Protein AF-A0A7W1BBZ4-F1 (afdb_monomer)

Nearest PDB structures (foldseek):
  3uwx-assembly1_A-2  TM=5.322E-01  e=6.515E-11  Geobacillus sp. Y412MC52
  3zqj-assembly4_D  TM=6.315E-01  e=5.307E-10  Mycobacterium tuberculosis
  2r6f-assembly1_B  TM=7.903E-01  e=2.066E-07  Geobacillus stearothermophilus 10
  8dvd-assembly1_G  TM=1.768E-01  e=9.388E+00  Simian immunodeficiency virus

Structure (mmCIF, N/CA/C/O backbone):
data_AF-A0A7W1BBZ4-F1
#
_entry.id   AF-A0A7W1BBZ4-F1
#
loop_
_atom_site.group_PDB
_atom_site.id
_atom_site.type_symbol
_atom_site.label_atom_id
_atom_site.label_alt_id
_atom_site.label_comp_id
_atom_site.label_asym_id
_atom_site.label_entity_id
_atom_site.label_seq_id
_atom_site.pdbx_PDB_ins_code
_atom_site.Cartn_x
_atom_site.Cartn_y
_atom_site.Cartn_z
_atom_site.occupancy
_atom_site.B_iso_or_equiv
_atom_site.auth_seq_id
_atom_site.auth_comp_id
_atom_site.auth_asym_id
_atom_site.auth_atom_id
_atom_site.pdbx_PDB_model_num
ATOM 1 N N . LEU A 1 1 ? 26.282 1.321 -28.071 1.00 77.50 1 LEU A N 1
ATOM 2 C CA . LEU A 1 1 ? 25.784 0.687 -29.316 1.00 77.50 1 LEU A CA 1
ATOM 3 C C . LEU A 1 1 ? 26.438 1.384 -30.508 1.00 77.50 1 LEU A C 1
ATOM 5 O O . LEU A 1 1 ? 26.742 2.563 -30.383 1.00 77.50 1 LEU A O 1
ATOM 9 N N . LYS A 1 2 ? 26.725 0.679 -31.610 1.00 82.00 2 LYS A N 1
ATOM 10 C CA . LYS A 1 2 ? 27.483 1.220 -32.759 1.00 82.00 2 LYS A CA 1
ATOM 11 C C . LYS A 1 2 ? 26.571 1.830 -33.845 1.00 82.00 2 LYS A C 1
ATOM 13 O O . LYS A 1 2 ? 26.699 1.428 -34.988 1.00 82.00 2 LYS A O 1
ATOM 18 N N . GLY A 1 3 ? 25.643 2.719 -33.475 1.00 86.62 3 GLY A N 1
ATOM 19 C CA . GLY A 1 3 ? 24.788 3.471 -34.417 1.00 86.62 3 GLY A CA 1
ATOM 20 C C . GLY A 1 3 ? 24.142 2.618 -35.517 1.00 86.62 3 GLY A C 1
ATOM 21 O O . GLY A 1 3 ? 24.619 2.619 -36.645 1.00 86.62 3 GLY A O 1
ATOM 22 N N . PHE A 1 4 ? 23.097 1.863 -35.172 1.00 91.50 4 PHE A N 1
ATOM 23 C CA . PHE A 1 4 ? 22.357 1.022 -36.115 1.00 91.50 4 PHE A CA 1
ATOM 24 C C . PHE A 1 4 ? 20.873 1.375 -36.096 1.00 91.50 4 PHE A C 1
ATOM 26 O O . PHE A 1 4 ? 20.353 1.799 -35.063 1.00 91.50 4 PHE A O 1
ATOM 33 N N . ASP A 1 5 ? 20.208 1.106 -37.214 1.00 93.38 5 ASP A N 1
ATOM 34 C CA . ASP A 1 5 ? 18.766 1.259 -37.359 1.00 93.38 5 ASP A CA 1
ATOM 35 C C . ASP A 1 5 ? 18.051 -0.070 -37.115 1.00 93.38 5 ASP A C 1
ATOM 37 O O . ASP A 1 5 ? 18.567 -1.151 -37.419 1.00 93.38 5 ASP A O 1
ATOM 41 N N . LEU A 1 6 ? 16.851 0.010 -36.550 1.00 93.38 6 LEU A N 1
ATOM 42 C CA . LEU A 1 6 ? 16.041 -1.150 -36.212 1.00 93.38 6 LEU A CA 1
ATOM 43 C C . LEU A 1 6 ? 14.568 -0.838 -36.455 1.00 93.38 6 LEU A C 1
ATOM 45 O O . LEU A 1 6 ? 14.060 0.166 -35.960 1.00 93.38 6 LEU A O 1
ATOM 49 N N . ASP A 1 7 ? 13.884 -1.738 -37.154 1.00 94.69 7 ASP A N 1
ATOM 50 C CA . ASP A 1 7 ? 12.429 -1.728 -37.280 1.00 94.69 7 ASP A CA 1
ATOM 51 C C . ASP A 1 7 ? 11.850 -2.912 -36.495 1.00 94.69 7 ASP A C 1
ATOM 53 O O . ASP A 1 7 ? 12.237 -4.065 -36.709 1.00 94.69 7 ASP A O 1
ATOM 57 N N . LEU A 1 8 ? 10.971 -2.619 -35.533 1.00 94.38 8 LEU A N 1
ATOM 58 C CA . LEU A 1 8 ? 10.377 -3.606 -34.633 1.00 94.38 8 LEU A CA 1
ATOM 59 C C . LEU A 1 8 ? 8.857 -3.652 -34.827 1.00 94.38 8 LEU A C 1
ATOM 61 O O . LEU A 1 8 ? 8.181 -2.657 -34.558 1.00 94.38 8 LEU A O 1
ATOM 65 N N . PRO A 1 9 ? 8.279 -4.807 -35.204 1.00 94.88 9 PRO A N 1
ATOM 66 C CA . PRO A 1 9 ? 6.838 -4.919 -35.362 1.00 94.88 9 PRO A CA 1
ATOM 67 C C . PRO A 1 9 ? 6.130 -4.848 -34.002 1.00 94.88 9 PRO A C 1
ATOM 69 O O . PRO A 1 9 ? 6.424 -5.613 -33.080 1.00 94.88 9 PRO A O 1
ATOM 72 N N . LEU A 1 10 ? 5.149 -3.952 -33.888 1.00 94.25 10 LEU A N 1
ATOM 73 C CA . LEU A 1 10 ? 4.316 -3.824 -32.691 1.00 94.25 10 LEU A CA 1
ATOM 74 C C . LEU A 1 10 ? 3.348 -5.011 -32.547 1.00 94.25 10 LEU A C 1
ATOM 76 O O . LEU A 1 10 ? 2.929 -5.626 -33.528 1.00 94.25 10 LEU A O 1
ATOM 80 N N . GLY A 1 11 ? 2.978 -5.336 -31.304 1.00 93.88 11 GLY A N 1
ATOM 81 C CA . GLY A 1 11 ? 2.039 -6.427 -31.004 1.00 93.88 11 GLY A CA 1
ATOM 82 C C . GLY A 1 11 ? 2.593 -7.831 -31.280 1.00 93.88 11 GLY A C 1
ATOM 83 O O . GLY A 1 11 ? 1.826 -8.790 -31.380 1.00 93.88 11 GLY A O 1
ATOM 84 N N . LYS A 1 12 ? 3.915 -7.964 -31.428 1.00 96.12 12 LYS A N 1
ATOM 85 C CA . LYS A 1 12 ? 4.613 -9.240 -31.613 1.00 96.12 12 LYS A CA 1
ATOM 86 C C . LYS A 1 12 ? 5.532 -9.529 -30.430 1.00 96.12 12 LYS A C 1
ATOM 88 O O . LYS A 1 12 ? 6.038 -8.617 -29.780 1.00 96.12 12 LYS A O 1
ATOM 93 N N . LEU A 1 13 ? 5.766 -10.817 -30.178 1.00 96.81 13 LEU A N 1
ATOM 94 C CA . LEU A 1 13 ? 6.815 -11.257 -29.266 1.00 96.81 13 LEU A CA 1
ATOM 95 C C . LEU A 1 13 ? 8.167 -11.139 -29.978 1.00 96.81 13 LEU A C 1
ATOM 97 O O . LEU A 1 13 ? 8.529 -11.997 -30.782 1.00 96.81 13 LEU A O 1
ATOM 101 N N . THR A 1 14 ? 8.900 -10.074 -29.677 1.00 95.62 14 THR A N 1
ATOM 102 C CA . THR A 1 14 ? 10.253 -9.851 -30.196 1.00 95.62 14 THR A CA 1
ATOM 103 C C . THR A 1 14 ? 11.279 -10.369 -29.196 1.00 95.62 14 THR A C 1
ATOM 105 O O . THR A 1 14 ? 11.291 -9.952 -28.040 1.00 95.62 14 THR A O 1
ATOM 108 N N . VAL A 1 15 ? 12.171 -11.257 -29.642 1.00 96.12 15 VAL A N 1
ATOM 109 C CA . VAL A 1 15 ? 13.253 -11.811 -28.815 1.00 96.12 15 VAL A CA 1
ATOM 110 C C . VAL A 1 15 ? 14.591 -11.229 -29.268 1.00 96.12 15 VAL A C 1
ATOM 112 O O . VAL A 1 15 ? 14.995 -11.412 -30.413 1.00 96.12 15 VAL A O 1
ATOM 115 N N . ILE A 1 16 ? 15.300 -10.551 -28.362 1.00 94.62 16 ILE A N 1
ATOM 116 C CA . ILE A 1 16 ? 16.643 -10.009 -28.614 1.00 94.62 16 ILE A CA 1
ATOM 117 C C . ILE A 1 16 ? 17.680 -11.019 -28.113 1.00 94.62 16 ILE A C 1
ATOM 119 O O . ILE A 1 16 ? 17.763 -11.310 -26.922 1.00 94.62 16 ILE A O 1
ATOM 123 N N . THR A 1 17 ? 18.496 -11.543 -29.023 1.00 95.94 17 THR A N 1
ATOM 124 C CA . THR A 1 17 ? 19.477 -12.609 -28.758 1.00 95.94 17 THR A CA 1
ATOM 125 C C . THR A 1 17 ? 20.896 -12.185 -29.164 1.00 95.94 17 THR A C 1
ATOM 127 O O . THR A 1 17 ? 21.084 -11.219 -29.900 1.00 95.94 17 THR A O 1
ATOM 130 N N . GLY A 1 18 ? 21.916 -12.852 -28.613 1.00 95.19 18 GLY A N 1
ATOM 131 C CA . GLY A 1 18 ? 23.332 -12.577 -28.877 1.00 95.19 18 GLY A CA 1
ATOM 132 C C . GLY A 1 18 ? 24.267 -12.880 -27.692 1.00 95.19 18 GLY A C 1
ATOM 133 O O . GLY A 1 18 ? 23.807 -12.990 -26.550 1.00 95.19 18 GLY A O 1
ATOM 134 N N . PRO A 1 19 ? 25.592 -12.968 -27.926 1.00 95.62 19 PRO A N 1
ATOM 135 C CA . PRO A 1 19 ? 26.581 -13.333 -26.904 1.00 95.62 19 PRO A CA 1
ATOM 136 C C . PRO A 1 19 ? 26.620 -12.327 -25.748 1.00 95.62 19 PRO A C 1
ATOM 138 O O . PRO A 1 19 ? 26.246 -11.166 -25.919 1.00 95.62 19 PRO A O 1
ATOM 141 N N . SER A 1 20 ? 27.042 -12.744 -24.551 1.00 94.31 20 SER A N 1
ATOM 142 C CA . SER A 1 20 ? 27.150 -11.831 -23.399 1.00 94.31 20 SER A CA 1
ATOM 143 C C . SER A 1 20 ? 27.984 -10.590 -23.751 1.00 94.31 20 SER A C 1
ATOM 145 O O . SER A 1 20 ? 28.966 -10.685 -24.481 1.00 94.31 20 SER A O 1
ATOM 147 N N . GLY A 1 21 ? 27.545 -9.410 -23.306 1.00 91.44 21 GLY A N 1
ATOM 148 C CA . GLY A 1 21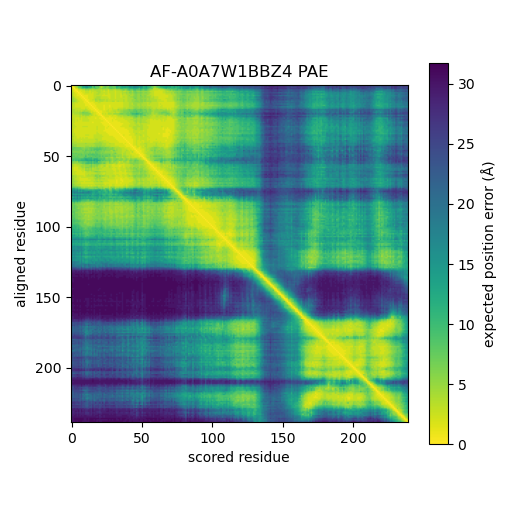 ? 28.187 -8.138 -23.663 1.00 91.44 21 GLY A CA 1
ATOM 149 C C . GLY A 1 21 ? 27.867 -7.587 -25.062 1.00 91.44 21 GLY A C 1
ATOM 150 O O . GLY A 1 21 ? 28.291 -6.482 -25.377 1.00 91.44 21 GLY A O 1
ATOM 151 N N . SER A 1 22 ? 27.057 -8.264 -25.888 1.00 91.56 22 SER A N 1
ATOM 152 C CA . SER A 1 22 ? 26.676 -7.759 -27.224 1.00 91.56 22 SER A CA 1
ATOM 153 C C . SER A 1 22 ? 25.787 -6.503 -27.226 1.00 91.56 22 SER A C 1
ATOM 155 O O . SER A 1 22 ? 25.448 -5.998 -28.292 1.00 91.56 22 SER A O 1
ATOM 157 N N . GLY A 1 23 ? 25.381 -6.006 -26.053 1.00 92.94 23 GLY A N 1
ATOM 158 C CA . GLY A 1 23 ? 24.532 -4.819 -25.920 1.00 92.94 23 GLY A CA 1
ATOM 159 C C . GLY A 1 23 ? 23.021 -5.081 -25.932 1.00 92.94 23 GLY A C 1
ATOM 160 O O . GLY A 1 23 ? 22.263 -4.128 -26.055 1.00 92.94 23 GLY A O 1
ATOM 161 N N . LYS A 1 24 ? 22.563 -6.334 -25.771 1.00 95.00 24 LYS A N 1
ATOM 162 C CA . LYS A 1 24 ? 21.123 -6.686 -25.702 1.00 95.00 24 LYS A CA 1
ATOM 163 C C . LYS A 1 24 ? 20.389 -5.907 -24.615 1.00 95.00 24 LYS A C 1
ATOM 165 O O . LYS A 1 24 ? 19.380 -5.275 -24.894 1.00 95.00 24 LYS A O 1
ATOM 170 N N . SER A 1 25 ? 20.922 -5.950 -23.391 1.00 92.50 25 SER A N 1
ATOM 171 C CA . SER A 1 25 ? 20.330 -5.260 -22.246 1.00 92.50 25 SER A CA 1
ATOM 172 C C . SER A 1 25 ? 20.353 -3.751 -22.455 1.00 92.50 25 SER A C 1
ATOM 174 O O . SER A 1 25 ? 19.359 -3.100 -22.183 1.00 92.50 25 SER A O 1
ATOM 176 N N . SER A 1 26 ? 21.417 -3.206 -23.049 1.00 92.62 26 SER A N 1
ATOM 177 C CA . SER A 1 26 ? 21.470 -1.775 -23.360 1.00 92.62 26 SER A CA 1
ATOM 178 C C . SER A 1 26 ? 20.490 -1.341 -24.449 1.00 92.62 26 SER A C 1
ATOM 180 O O . SER A 1 26 ? 19.963 -0.235 -24.402 1.00 92.62 26 SER A O 1
ATOM 182 N N . LEU A 1 27 ? 20.204 -2.198 -25.430 1.00 93.62 27 LEU A N 1
ATOM 183 C CA . LEU A 1 27 ? 19.144 -1.926 -26.396 1.00 93.62 27 LEU A CA 1
A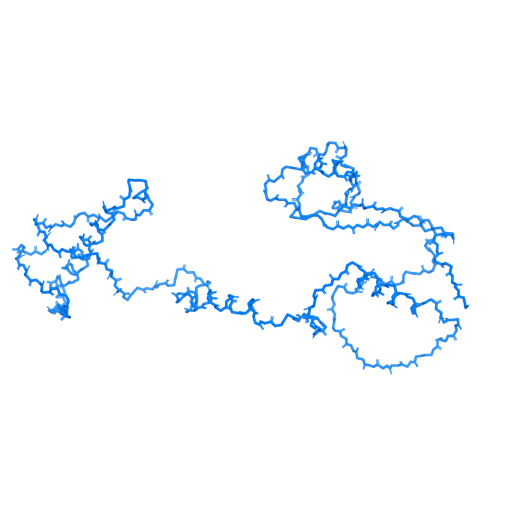TOM 184 C C . LEU A 1 27 ? 17.760 -2.006 -25.730 1.00 93.62 27 LEU A C 1
ATOM 186 O O . LEU A 1 27 ? 16.953 -1.094 -25.877 1.00 93.62 27 LEU A O 1
ATOM 190 N N . ALA A 1 28 ? 17.492 -3.078 -24.982 1.00 93.56 28 ALA A N 1
ATOM 191 C CA . ALA A 1 28 ? 16.182 -3.332 -24.389 1.00 93.56 28 ALA A CA 1
ATOM 192 C C . ALA A 1 28 ? 15.839 -2.360 -23.247 1.00 93.56 28 ALA A C 1
ATOM 194 O O . ALA A 1 28 ? 14.783 -1.733 -23.280 1.00 93.56 28 ALA A O 1
ATOM 195 N N . PHE A 1 29 ? 16.728 -2.222 -22.263 1.00 92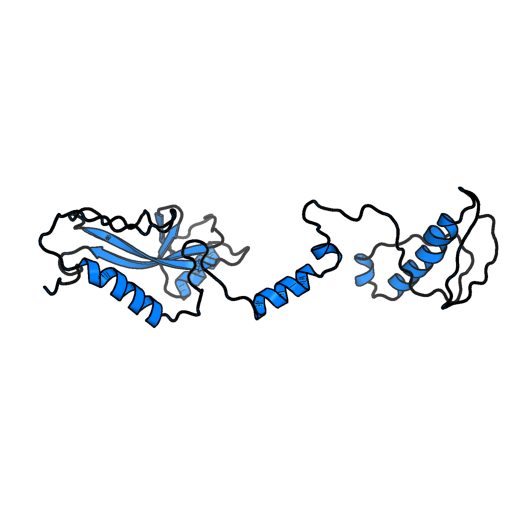.00 29 PHE A N 1
ATOM 196 C CA . PHE A 1 29 ? 16.502 -1.458 -21.036 1.00 92.00 29 PHE A CA 1
ATOM 197 C C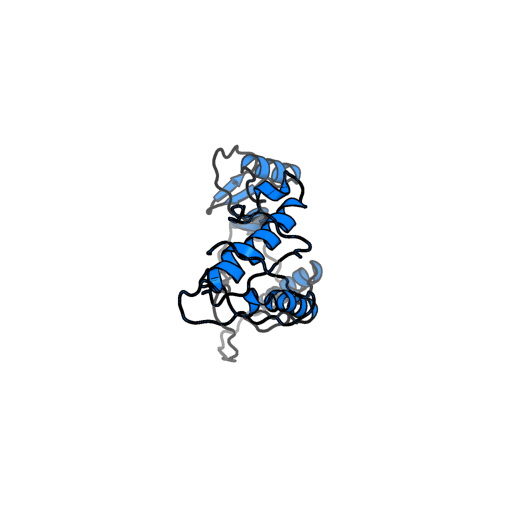 . PHE A 1 29 ? 16.961 -0.004 -21.180 1.00 92.00 29 PHE A C 1
ATOM 199 O O . PHE A 1 29 ? 16.152 0.912 -21.040 1.00 92.00 29 PHE A O 1
ATOM 206 N N . ASP A 1 30 ? 18.229 0.214 -21.544 1.00 91.75 30 ASP A N 1
ATOM 207 C CA . ASP A 1 30 ? 18.806 1.567 -21.557 1.00 91.75 30 ASP A CA 1
ATOM 208 C C . ASP A 1 30 ? 18.286 2.430 -22.718 1.00 91.75 30 ASP A C 1
ATOM 210 O O . ASP A 1 30 ? 18.408 3.648 -22.658 1.00 91.75 30 ASP A O 1
ATOM 214 N N . THR A 1 31 ? 17.735 1.826 -23.781 1.00 93.12 31 THR A N 1
ATOM 215 C CA . THR A 1 31 ? 17.263 2.554 -24.976 1.00 93.12 31 THR A CA 1
ATOM 216 C C . THR A 1 31 ? 15.748 2.462 -25.152 1.00 93.12 31 THR A C 1
ATOM 218 O O . THR A 1 31 ? 15.065 3.478 -25.052 1.00 93.12 31 THR A O 1
ATOM 221 N N . ILE A 1 32 ? 15.205 1.265 -25.411 1.00 93.94 32 ILE A N 1
ATOM 222 C CA . ILE A 1 32 ? 13.778 1.097 -25.735 1.00 93.94 32 ILE A CA 1
ATOM 223 C C . ILE A 1 32 ? 12.911 1.364 -24.500 1.00 93.94 32 ILE A C 1
ATOM 225 O O . ILE A 1 32 ? 12.055 2.244 -24.525 1.00 93.94 32 ILE A O 1
ATOM 229 N N . TYR A 1 33 ? 13.136 0.646 -23.400 1.00 93.56 33 TYR A N 1
ATOM 230 C CA . TYR A 1 33 ? 12.371 0.850 -22.169 1.00 93.56 33 TYR A CA 1
ATOM 231 C C . TYR A 1 33 ? 12.513 2.281 -21.639 1.00 93.56 33 TYR A C 1
ATOM 233 O O . TYR A 1 33 ? 11.498 2.926 -21.371 1.00 93.56 33 TYR A O 1
ATOM 241 N N . ALA A 1 34 ? 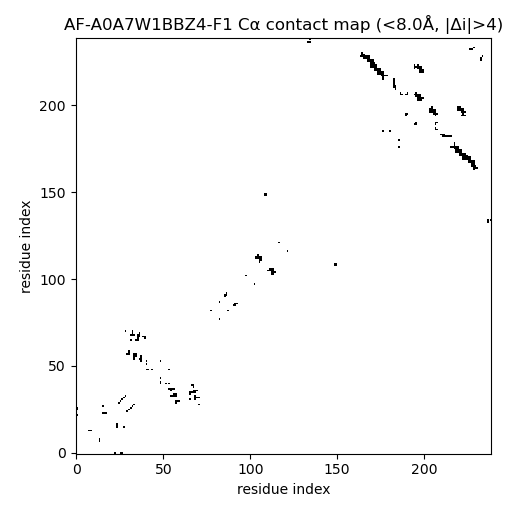13.746 2.797 -21.572 1.00 93.06 34 ALA A N 1
ATOM 242 C CA . ALA A 1 34 ? 14.009 4.152 -21.105 1.00 93.06 34 ALA A CA 1
ATOM 243 C C . ALA A 1 34 ? 13.249 5.217 -21.904 1.00 93.06 34 ALA A C 1
ATOM 245 O O . ALA A 1 34 ? 12.597 6.081 -21.319 1.00 93.06 34 ALA A O 1
ATOM 246 N N . GLU A 1 35 ? 13.264 5.141 -23.238 1.00 93.94 35 GLU A N 1
ATOM 247 C CA . GLU A 1 35 ? 12.539 6.102 -24.068 1.00 93.94 35 GLU A CA 1
ATOM 248 C C . GLU A 1 35 ? 11.016 5.950 -23.933 1.00 93.94 35 GLU A C 1
ATOM 250 O O . GLU A 1 35 ? 10.302 6.954 -23.858 1.00 93.94 35 GLU A O 1
ATOM 255 N N . GLY A 1 36 ? 10.510 4.714 -23.864 1.00 94.00 36 GLY A N 1
ATOM 256 C CA . GLY A 1 36 ? 9.079 4.437 -23.719 1.00 94.00 36 GLY A CA 1
ATOM 257 C C . GLY A 1 36 ? 8.519 4.961 -22.397 1.00 94.00 36 GLY A C 1
ATOM 258 O O . GLY A 1 36 ? 7.480 5.625 -22.373 1.00 94.00 36 GLY A O 1
ATOM 259 N N . GLN A 1 37 ? 9.234 4.734 -21.294 1.00 92.88 37 GLN A N 1
ATOM 260 C CA . GLN A 1 37 ? 8.858 5.263 -19.986 1.00 92.88 37 GLN A CA 1
ATOM 261 C C . GLN A 1 37 ? 9.031 6.788 -19.918 1.00 92.88 37 GLN A C 1
ATOM 263 O O . GLN A 1 37 ? 8.119 7.470 -19.446 1.00 92.88 37 GLN A O 1
ATOM 268 N N . ARG A 1 38 ? 10.138 7.349 -20.432 1.00 92.00 38 ARG A N 1
ATOM 269 C CA . ARG A 1 38 ? 10.370 8.806 -20.461 1.00 92.00 38 ARG A CA 1
ATOM 270 C C . ARG A 1 38 ? 9.232 9.538 -21.172 1.00 92.00 38 ARG A C 1
ATOM 272 O O . ARG A 1 38 ? 8.658 10.467 -20.605 1.00 92.00 38 ARG A O 1
ATOM 279 N N . ARG A 1 39 ? 8.858 9.095 -22.379 1.00 91.88 39 ARG A N 1
ATOM 280 C CA . ARG A 1 39 ? 7.759 9.707 -23.148 1.00 91.88 39 ARG A CA 1
ATOM 281 C C . ARG A 1 39 ? 6.411 9.573 -22.453 1.00 91.88 39 ARG A C 1
ATOM 283 O O . ARG A 1 39 ? 5.613 10.502 -22.507 1.00 91.88 39 ARG A O 1
ATOM 290 N N . TYR A 1 40 ? 6.158 8.453 -21.780 1.00 92.31 40 TYR A N 1
ATOM 291 C CA . TYR A 1 40 ? 4.934 8.273 -21.006 1.00 92.31 40 TYR A CA 1
ATOM 292 C C . TYR A 1 40 ? 4.858 9.252 -19.826 1.00 92.31 40 TYR A C 1
ATOM 294 O O . TYR A 1 40 ? 3.852 9.945 -19.671 1.00 92.31 40 TYR A O 1
ATOM 302 N N . VAL A 1 41 ? 5.943 9.401 -19.056 1.00 91.00 41 VAL A N 1
ATOM 303 C CA . VAL A 1 41 ? 6.049 10.383 -17.957 1.00 91.00 41 VAL A CA 1
ATOM 304 C C . VAL A 1 41 ? 5.861 11.821 -18.466 1.00 91.00 41 VAL A C 1
ATOM 306 O O . VAL A 1 41 ? 5.240 12.653 -17.801 1.00 91.00 41 VAL A O 1
ATOM 309 N N . GLU A 1 42 ? 6.321 12.116 -19.682 1.00 88.44 42 GLU A N 1
ATOM 310 C CA . GLU A 1 42 ? 6.139 13.416 -20.338 1.00 88.44 42 GLU A CA 1
ATOM 311 C C . GLU A 1 42 ? 4.695 13.747 -20.727 1.00 88.44 42 GLU A C 1
ATOM 313 O O . GLU A 1 42 ? 4.413 14.904 -21.034 1.00 88.44 42 GLU A O 1
ATOM 318 N N . THR A 1 43 ? 3.759 12.800 -20.670 1.00 91.25 43 THR A N 1
ATOM 319 C CA . THR A 1 43 ? 2.332 13.098 -20.888 1.00 91.25 43 THR A CA 1
ATOM 320 C C . THR A 1 43 ? 1.621 13.619 -19.636 1.00 91.25 43 THR A C 1
ATOM 322 O O . THR A 1 43 ? 0.559 14.228 -19.738 1.00 91.25 43 THR A O 1
ATOM 325 N N . PHE A 1 44 ? 2.209 13.444 -18.447 1.00 91.69 44 PHE A N 1
ATOM 326 C CA . PHE A 1 44 ? 1.608 13.896 -17.190 1.00 91.69 44 PHE A CA 1
ATOM 327 C C . PHE A 1 44 ? 1.762 15.407 -16.989 1.00 91.69 44 PHE A C 1
ATOM 329 O O . PHE A 1 44 ? 2.599 16.056 -17.621 1.00 91.69 44 PHE A O 1
ATOM 336 N N . SER A 1 45 ? 0.988 15.981 -16.065 1.00 92.56 45 SER A N 1
ATOM 337 C CA . SER A 1 45 ? 1.093 17.403 -15.716 1.00 92.56 45 SER A CA 1
ATOM 338 C C . SER A 1 45 ? 2.491 17.767 -15.173 1.00 92.56 45 SER A C 1
ATOM 340 O O . SER A 1 45 ? 3.143 16.915 -14.555 1.00 92.56 45 SER A O 1
ATOM 342 N N . PRO A 1 46 ? 2.955 19.026 -15.324 1.00 88.69 46 PRO A N 1
ATOM 343 C CA . PRO A 1 46 ? 4.236 19.467 -14.765 1.00 88.69 46 PRO A CA 1
ATOM 344 C C . PRO A 1 46 ? 4.370 19.219 -13.256 1.00 88.69 46 PRO A C 1
ATOM 346 O O . PRO A 1 46 ? 5.462 18.914 -12.784 1.00 88.69 46 PRO A O 1
ATOM 349 N N . TYR A 1 47 ? 3.260 19.305 -12.515 1.00 89.94 47 TYR A N 1
ATOM 350 C CA . TYR A 1 47 ? 3.211 19.022 -11.081 1.00 89.94 47 TYR A CA 1
ATOM 351 C C . TYR A 1 47 ? 3.440 17.535 -10.786 1.00 89.94 47 TYR A C 1
ATOM 353 O O . TYR A 1 47 ? 4.312 17.183 -9.998 1.00 89.94 47 TYR A O 1
ATOM 361 N N . THR A 1 48 ? 2.725 16.643 -11.476 1.00 86.06 48 THR A N 1
ATOM 362 C CA . THR A 1 48 ? 2.860 15.188 -11.289 1.00 86.06 48 THR A CA 1
ATOM 363 C C . THR A 1 48 ? 4.282 14.705 -11.586 1.00 86.06 48 THR A C 1
ATOM 365 O O . THR A 1 48 ? 4.807 13.860 -10.866 1.00 86.06 48 THR A O 1
ATOM 368 N N . ARG A 1 49 ? 4.947 15.286 -12.594 1.00 86.81 49 ARG A N 1
ATOM 369 C CA . ARG A 1 49 ? 6.335 14.944 -12.959 1.00 86.81 49 ARG A CA 1
ATOM 370 C C . ARG A 1 49 ? 7.367 15.251 -11.869 1.00 86.81 49 ARG A C 1
ATOM 372 O O . ARG A 1 49 ? 8.494 14.785 -11.985 1.00 86.81 49 ARG A O 1
ATOM 379 N N . GLN A 1 50 ? 7.032 16.036 -10.842 1.00 86.56 50 GLN A N 1
ATOM 380 C CA . GLN A 1 50 ? 7.933 16.275 -9.706 1.00 86.56 50 GLN A CA 1
ATOM 381 C C . GLN A 1 50 ? 8.089 15.037 -8.812 1.00 86.56 50 GLN A C 1
ATOM 383 O O . GLN A 1 50 ? 9.105 14.908 -8.138 1.00 86.56 50 GLN A O 1
ATOM 388 N N . PHE A 1 51 ? 7.103 14.136 -8.823 1.00 83.94 51 PHE A N 1
ATOM 389 C CA . PHE A 1 51 ? 7.062 12.934 -7.983 1.00 83.94 51 PHE A CA 1
ATOM 390 C C . PHE A 1 51 ? 7.414 11.649 -8.738 1.00 83.94 51 PHE A C 1
ATOM 392 O O . PHE A 1 51 ? 7.417 10.573 -8.146 1.00 83.94 51 PHE A O 1
ATOM 399 N N . LEU A 1 52 ? 7.662 11.748 -10.044 1.00 83.31 52 LEU A N 1
ATOM 400 C CA . LEU A 1 52 ? 8.005 10.615 -10.894 1.00 83.31 52 LEU A CA 1
ATOM 401 C C . LEU A 1 52 ? 9.508 10.595 -11.149 1.00 83.31 52 LEU A C 1
ATOM 403 O O . LEU A 1 52 ? 10.120 11.647 -11.354 1.00 83.31 52 LEU A O 1
ATOM 407 N N . ASP A 1 53 ? 10.081 9.392 -11.185 1.00 77.38 53 ASP A N 1
ATOM 408 C CA . ASP A 1 53 ? 11.478 9.215 -11.565 1.00 77.38 53 ASP A CA 1
ATOM 409 C C . ASP A 1 53 ? 11.701 9.738 -12.983 1.00 77.38 53 ASP A C 1
ATOM 411 O O . ASP A 1 53 ? 11.020 9.358 -13.944 1.00 77.38 53 ASP A O 1
ATOM 415 N N . ARG A 1 54 ? 12.674 10.641 -13.105 1.00 74.38 54 ARG A N 1
ATOM 416 C CA . ARG A 1 54 ? 13.125 11.148 -14.394 1.00 74.38 54 ARG A CA 1
ATOM 417 C C . ARG A 1 54 ? 14.137 10.170 -14.955 1.00 74.38 54 ARG A C 1
ATOM 419 O O . ARG A 1 54 ? 15.200 9.980 -14.376 1.00 74.38 54 ARG A O 1
ATOM 426 N N . MET A 1 55 ? 13.804 9.578 -16.093 1.00 81.25 55 MET A N 1
ATOM 427 C CA . MET A 1 55 ? 14.774 8.819 -16.867 1.00 81.25 55 MET A CA 1
ATOM 428 C C . MET A 1 55 ? 15.579 9.760 -17.751 1.00 81.25 55 MET A C 1
ATOM 430 O O . MET A 1 55 ? 15.016 10.651 -18.398 1.00 81.25 55 MET A O 1
ATOM 434 N N . ASP A 1 56 ? 16.889 9.539 -17.792 1.00 83.50 56 ASP A N 1
ATOM 435 C CA . ASP A 1 56 ? 17.762 10.240 -18.721 1.00 83.50 56 ASP A CA 1
ATOM 436 C C . ASP A 1 56 ? 17.374 9.912 -20.162 1.00 83.50 56 ASP A C 1
ATOM 438 O O . ASP A 1 56 ? 16.988 8.788 -20.494 1.00 83.50 56 ASP A O 1
ATOM 442 N N . LYS A 1 57 ? 17.483 10.912 -21.040 1.00 88.69 57 LYS A N 1
ATOM 443 C CA . LYS A 1 57 ? 17.238 10.701 -22.464 1.00 88.69 57 LYS A CA 1
ATOM 444 C C . LYS A 1 57 ? 18.311 9.746 -23.015 1.00 88.69 57 LYS A C 1
ATOM 446 O O . LYS A 1 57 ? 19.500 10.067 -22.915 1.00 88.69 57 LYS A O 1
ATOM 451 N N . PRO A 1 58 ? 17.928 8.610 -23.623 1.00 90.50 58 PRO A N 1
ATOM 452 C CA . PRO A 1 58 ? 18.894 7.679 -24.185 1.00 90.50 58 PRO A CA 1
ATOM 453 C C . PRO A 1 58 ? 19.633 8.281 -25.383 1.00 90.50 58 PRO A C 1
ATOM 455 O O . PRO A 1 58 ? 19.152 9.199 -26.051 1.00 90.50 58 PRO A O 1
ATOM 458 N N . ARG A 1 59 ? 20.822 7.741 -25.671 1.00 90.62 59 ARG A N 1
ATOM 459 C CA . ARG A 1 59 ? 21.659 8.156 -26.810 1.00 90.62 59 ARG A CA 1
ATOM 460 C C . ARG A 1 59 ? 21.119 7.566 -28.115 1.00 90.62 59 ARG A C 1
ATOM 462 O O . ARG A 1 59 ? 21.638 6.563 -28.599 1.00 90.62 59 ARG A O 1
ATOM 469 N N . VAL A 1 60 ? 20.071 8.182 -28.646 1.00 92.19 60 VAL A N 1
ATOM 470 C CA . VAL A 1 60 ? 19.423 7.821 -29.911 1.00 92.19 60 VAL A CA 1
ATOM 471 C C . VAL A 1 60 ? 19.070 9.084 -30.692 1.00 92.19 60 VAL A C 1
ATOM 473 O O . VAL A 1 60 ? 18.719 10.101 -30.088 1.00 92.19 60 VAL A O 1
ATOM 476 N N . ASP A 1 61 ? 19.155 9.009 -32.018 1.00 92.25 61 ASP A N 1
ATOM 477 C CA . ASP A 1 61 ? 18.801 10.123 -32.900 1.00 92.25 61 ASP A CA 1
ATOM 478 C C . ASP A 1 61 ? 17.280 10.319 -32.927 1.00 92.25 61 ASP A C 1
ATOM 480 O O . ASP A 1 61 ? 16.770 11.382 -32.567 1.00 92.25 61 ASP A O 1
ATOM 484 N N . GLU A 1 62 ? 16.533 9.264 -33.265 1.00 92.75 62 GLU A N 1
ATOM 485 C CA . GLU A 1 62 ? 15.074 9.271 -33.260 1.00 92.75 62 GLU A CA 1
ATOM 486 C C . GLU A 1 62 ? 14.499 7.870 -33.001 1.00 92.75 62 GLU A C 1
ATOM 488 O O . GLU A 1 62 ? 15.028 6.865 -33.465 1.00 92.75 62 GLU A O 1
ATOM 493 N N . ILE A 1 63 ? 13.372 7.807 -32.285 1.00 94.44 63 ILE A N 1
ATOM 494 C CA . ILE A 1 63 ? 12.523 6.610 -32.205 1.00 94.44 63 ILE A CA 1
ATOM 495 C C . ILE A 1 63 ? 11.085 7.033 -32.501 1.00 94.44 63 ILE A C 1
ATOM 497 O O . ILE A 1 63 ? 10.562 7.952 -31.863 1.00 94.44 63 ILE A O 1
ATOM 501 N N . ARG A 1 64 ? 10.417 6.370 -33.444 1.00 93.56 64 ARG A N 1
ATOM 502 C CA . ARG A 1 64 ? 9.010 6.628 -33.792 1.00 93.56 64 ARG A CA 1
ATOM 503 C C . ARG A 1 64 ? 8.127 5.482 -33.312 1.00 93.56 64 ARG A C 1
ATOM 505 O O . ARG A 1 64 ? 8.577 4.348 -33.229 1.00 93.56 64 ARG A O 1
ATOM 512 N N . GLY A 1 65 ? 6.872 5.788 -32.980 1.00 91.81 65 GLY A N 1
ATOM 513 C CA . GLY A 1 65 ? 5.873 4.764 -32.644 1.00 91.81 65 GLY A CA 1
ATOM 514 C C . GLY A 1 65 ? 6.144 3.969 -31.362 1.00 91.81 65 GLY A C 1
ATOM 515 O O . GLY A 1 65 ? 5.670 2.844 -31.245 1.00 91.81 65 GLY A O 1
ATOM 516 N N . ILE A 1 66 ? 6.899 4.521 -30.405 1.00 94.00 66 ILE A N 1
ATOM 517 C CA . ILE A 1 66 ? 7.207 3.821 -29.155 1.00 94.00 66 ILE A CA 1
ATOM 518 C C . ILE A 1 66 ? 6.028 3.888 -28.164 1.00 94.00 66 ILE A C 1
ATOM 520 O O . ILE A 1 66 ? 5.602 4.990 -27.805 1.00 94.00 66 ILE A O 1
ATOM 524 N N . PRO A 1 67 ? 5.478 2.744 -27.719 1.00 93.56 67 PRO A N 1
ATOM 525 C CA . PRO A 1 67 ? 4.436 2.721 -26.699 1.00 93.56 67 PRO A CA 1
ATOM 526 C C . PRO A 1 67 ? 5.019 2.947 -25.290 1.00 93.56 67 PRO A C 1
ATOM 528 O O . PRO A 1 67 ? 6.228 2.796 -25.089 1.00 93.56 67 PRO A O 1
ATOM 531 N N . PRO A 1 68 ? 4.172 3.254 -24.288 1.00 93.81 68 PRO A N 1
ATOM 532 C CA . PRO A 1 68 ? 4.563 3.177 -22.884 1.00 93.81 68 PRO A CA 1
ATOM 533 C C . PRO A 1 68 ? 5.152 1.800 -22.563 1.00 93.81 68 PRO A C 1
ATOM 535 O O . PRO A 1 68 ? 4.586 0.774 -22.945 1.00 93.81 68 PRO A O 1
ATOM 538 N N . ALA A 1 69 ? 6.289 1.781 -21.872 1.00 92.50 69 ALA A N 1
ATOM 539 C CA . ALA A 1 69 ? 7.053 0.565 -21.623 1.00 92.50 69 ALA A CA 1
ATOM 540 C C . ALA A 1 69 ? 7.095 0.219 -20.129 1.00 92.50 69 ALA A C 1
ATOM 542 O O . ALA A 1 69 ? 7.172 1.104 -19.278 1.00 92.50 69 ALA A O 1
ATOM 543 N N . ILE A 1 70 ? 7.073 -1.081 -19.824 1.00 92.50 70 ILE A N 1
ATOM 544 C CA . ILE A 1 70 ? 7.241 -1.635 -18.476 1.00 92.50 70 ILE A CA 1
ATOM 545 C C . ILE A 1 70 ? 8.359 -2.674 -18.549 1.00 92.50 70 ILE A C 1
ATOM 547 O O . ILE A 1 70 ? 8.276 -3.617 -19.336 1.00 92.50 70 ILE A O 1
ATOM 551 N N . ALA A 1 71 ? 9.395 -2.506 -17.731 1.00 90.81 71 ALA A N 1
ATOM 552 C CA . ALA A 1 71 ? 10.459 -3.487 -17.586 1.00 90.81 71 ALA A CA 1
ATOM 553 C C . ALA A 1 71 ? 10.089 -4.501 -16.502 1.00 90.81 71 ALA A C 1
ATOM 555 O O . ALA A 1 71 ? 9.689 -4.137 -15.397 1.00 90.81 71 ALA A O 1
ATOM 556 N N . ILE A 1 72 ? 10.253 -5.784 -16.818 1.00 90.44 72 ILE A N 1
ATOM 557 C CA . ILE A 1 72 ? 10.129 -6.880 -15.857 1.00 90.44 72 ILE A CA 1
ATOM 558 C C . ILE A 1 72 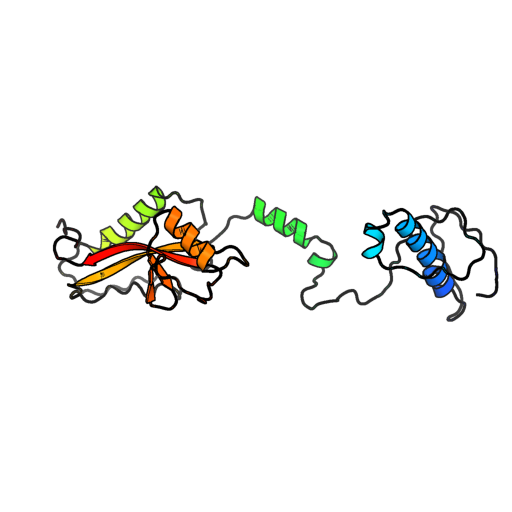? 11.511 -7.510 -15.729 1.00 90.44 72 ILE A C 1
ATOM 560 O O . ILE A 1 72 ? 11.935 -8.293 -16.578 1.00 90.44 72 ILE A O 1
ATOM 564 N N . GLU A 1 73 ? 12.226 -7.125 -14.678 1.00 85.62 73 GLU A N 1
ATOM 565 C CA . GLU A 1 73 ? 13.573 -7.607 -14.383 1.00 85.62 73 GLU A CA 1
ATOM 566 C C . GLU A 1 73 ? 13.561 -8.589 -13.215 1.00 85.62 73 GLU A C 1
ATOM 568 O O . GLU A 1 73 ? 12.753 -8.483 -12.288 1.00 85.62 73 GLU A O 1
ATOM 573 N N . GLN A 1 74 ? 14.523 -9.510 -13.212 1.00 79.12 74 GLN A N 1
ATOM 574 C CA . GLN A 1 74 ? 14.796 -10.363 -12.061 1.00 79.12 74 GLN A CA 1
ATOM 575 C C . GLN A 1 74 ? 15.570 -9.563 -10.998 1.00 79.12 74 GLN A C 1
ATOM 577 O O . GLN A 1 74 ? 16.761 -9.773 -10.780 1.00 79.12 74 GLN A O 1
ATOM 582 N N . SER A 1 75 ? 14.897 -8.608 -10.359 1.00 73.62 75 SER A N 1
ATOM 583 C CA . SER A 1 75 ? 15.431 -7.851 -9.224 1.00 73.62 75 SER A CA 1
ATOM 584 C C . SER A 1 75 ? 14.862 -8.376 -7.904 1.00 73.62 75 SER A C 1
ATOM 586 O O . SER A 1 75 ? 13.760 -8.927 -7.846 1.00 73.62 75 SER A O 1
ATOM 588 N N . ASN A 1 76 ? 15.614 -8.214 -6.813 1.00 68.56 76 ASN A N 1
ATOM 589 C CA . ASN A 1 76 ? 15.117 -8.526 -5.475 1.00 68.56 76 ASN A CA 1
ATOM 590 C C . ASN A 1 76 ? 14.094 -7.461 -5.055 1.00 68.56 76 ASN A C 1
ATOM 592 O O . ASN A 1 76 ? 14.436 -6.439 -4.467 1.00 68.56 76 ASN A O 1
ATOM 596 N N . LEU A 1 77 ? 12.822 -7.717 -5.359 1.00 67.75 77 LEU A N 1
ATOM 597 C CA . LEU A 1 77 ? 11.697 -6.812 -5.094 1.00 67.75 77 LEU A CA 1
ATOM 598 C C . LEU A 1 77 ? 11.375 -6.639 -3.595 1.00 67.75 77 LEU A C 1
ATOM 600 O O . LEU A 1 77 ? 10.588 -5.764 -3.229 1.00 67.75 77 LEU A O 1
ATOM 604 N N . VAL A 1 78 ? 11.965 -7.451 -2.708 1.00 71.12 78 VAL A N 1
ATOM 605 C CA . VAL A 1 78 ? 11.712 -7.387 -1.261 1.00 71.12 78 VAL A CA 1
ATOM 606 C C . VAL A 1 78 ? 12.481 -6.216 -0.650 1.00 71.12 78 VAL A C 1
ATOM 608 O O . VAL A 1 78 ? 13.619 -6.349 -0.210 1.00 71.12 78 VAL A O 1
ATOM 611 N N . LYS A 1 79 ? 11.829 -5.052 -0.599 1.00 69.75 79 LYS A N 1
ATOM 612 C CA . LYS A 1 79 ? 12.384 -3.829 0.006 1.00 69.75 79 LYS A CA 1
ATOM 613 C C . LYS A 1 79 ? 12.279 -3.802 1.541 1.00 69.75 79 LYS A C 1
ATOM 615 O O . LYS A 1 79 ? 12.949 -3.000 2.182 1.00 69.75 79 LYS A O 1
ATOM 620 N N . SER A 1 80 ? 11.428 -4.638 2.149 1.00 80.88 80 SER A N 1
ATOM 621 C CA . SER A 1 80 ? 11.181 -4.649 3.602 1.00 80.88 80 SER A CA 1
ATOM 622 C C . SER A 1 80 ? 10.743 -6.022 4.110 1.00 80.88 80 SER A C 1
ATOM 624 O O . SER A 1 80 ? 9.997 -6.717 3.422 1.00 80.88 80 SER A O 1
ATOM 626 N N . SER A 1 81 ? 11.101 -6.353 5.357 1.00 81.25 81 SER A N 1
ATOM 627 C CA . SER A 1 81 ? 10.702 -7.582 6.068 1.00 81.25 81 SER A CA 1
ATOM 628 C C . SER A 1 81 ? 9.189 -7.767 6.234 1.00 81.25 81 SER A C 1
ATOM 630 O O . SER A 1 81 ? 8.738 -8.859 6.560 1.00 81.25 81 SER A O 1
ATOM 632 N N . ARG A 1 82 ? 8.394 -6.714 6.007 1.00 85.81 82 ARG A N 1
ATOM 633 C CA . ARG A 1 82 ? 6.922 -6.772 6.026 1.00 85.81 82 ARG A CA 1
ATOM 634 C C . ARG A 1 82 ? 6.301 -7.112 4.668 1.00 85.81 82 ARG A C 1
ATOM 636 O O . ARG A 1 82 ? 5.088 -7.285 4.595 1.00 85.81 82 ARG A O 1
ATOM 643 N N . SER A 1 83 ? 7.105 -7.186 3.607 1.00 88.62 83 SER A N 1
ATOM 644 C CA . SER A 1 83 ? 6.618 -7.509 2.263 1.00 88.62 83 SER A CA 1
ATOM 645 C C . SER A 1 83 ? 6.455 -9.018 2.138 1.00 88.62 83 SER A C 1
ATOM 647 O O . SER A 1 83 ? 7.407 -9.770 2.324 1.00 88.62 83 SER A O 1
ATOM 649 N N . THR A 1 84 ? 5.248 -9.461 1.813 1.00 90.50 84 THR A N 1
ATOM 650 C CA . THR A 1 84 ? 4.924 -10.861 1.532 1.00 90.50 84 THR A CA 1
ATOM 651 C C . THR A 1 84 ? 4.390 -10.989 0.109 1.00 90.50 84 THR A C 1
ATOM 653 O O . THR A 1 84 ? 4.041 -9.994 -0.529 1.00 90.50 84 THR A O 1
ATOM 656 N N . VAL A 1 85 ? 4.262 -12.219 -0.392 1.00 91.44 85 VAL A N 1
ATOM 657 C CA . VAL A 1 85 ? 3.626 -12.476 -1.697 1.00 91.44 85 VAL A CA 1
ATOM 658 C C . VAL A 1 85 ? 2.234 -11.841 -1.762 1.00 91.44 85 VAL A C 1
ATOM 660 O O . VAL A 1 85 ? 1.886 -11.227 -2.767 1.00 91.44 85 VAL A O 1
ATOM 663 N N . GLY A 1 86 ? 1.467 -11.902 -0.669 1.00 92.38 86 GLY A N 1
ATOM 664 C CA . GLY A 1 86 ? 0.128 -11.317 -0.601 1.00 92.38 86 GLY A CA 1
ATOM 665 C C . GLY A 1 86 ? 0.114 -9.790 -0.697 1.00 92.38 86 GLY A C 1
ATOM 666 O O . GLY A 1 86 ? -0.827 -9.237 -1.252 1.00 92.38 86 GLY A O 1
ATOM 667 N N . THR A 1 87 ? 1.141 -9.096 -0.190 1.00 90.62 87 THR A N 1
ATOM 668 C CA . THR A 1 87 ? 1.248 -7.634 -0.354 1.00 90.62 87 THR A CA 1
ATOM 669 C C . THR A 1 87 ? 1.797 -7.247 -1.723 1.00 90.62 87 THR A C 1
ATOM 671 O O . THR A 1 87 ? 1.398 -6.226 -2.256 1.00 90.62 87 THR A O 1
ATOM 674 N N . MET A 1 88 ? 2.693 -8.050 -2.309 1.00 88.62 88 MET A N 1
ATOM 675 C CA . MET A 1 88 ? 3.258 -7.779 -3.642 1.00 88.62 88 MET A CA 1
ATOM 676 C C . MET A 1 88 ? 2.244 -7.970 -4.772 1.00 88.62 88 MET A C 1
ATOM 678 O O . MET A 1 88 ? 2.339 -7.318 -5.802 1.00 88.62 88 MET A O 1
ATOM 682 N N . THR A 1 89 ? 1.300 -8.886 -4.580 1.00 91.81 89 THR A N 1
ATOM 683 C CA . THR A 1 89 ? 0.232 -9.191 -5.543 1.00 91.81 89 THR A CA 1
ATOM 684 C C . THR A 1 89 ? -1.065 -8.443 -5.242 1.00 91.81 89 THR A C 1
ATOM 686 O O . THR A 1 89 ? -2.069 -8.698 -5.897 1.00 91.81 89 THR A O 1
ATOM 689 N N . GLU A 1 90 ? -1.077 -7.594 -4.207 1.00 94.62 90 GLU A N 1
ATOM 690 C CA . GLU A 1 90 ? -2.261 -6.894 -3.679 1.00 94.62 90 GLU A CA 1
ATOM 691 C C . GLU A 1 90 ? -3.409 -7.817 -3.214 1.00 94.62 90 GLU A C 1
ATOM 693 O O . GLU A 1 90 ? -4.424 -7.347 -2.702 1.00 94.62 90 GLU A O 1
ATOM 698 N N . ILE A 1 91 ? -3.243 -9.146 -3.278 1.00 96.25 91 ILE A N 1
ATOM 699 C CA . ILE A 1 91 ? -4.230 -10.139 -2.825 1.00 96.25 91 ILE A CA 1
ATOM 700 C C . ILE A 1 91 ? -4.616 -9.904 -1.361 1.00 96.25 91 ILE A C 1
ATOM 702 O O . ILE A 1 91 ? -5.778 -10.064 -0.989 1.00 96.25 91 ILE A O 1
ATOM 706 N N . ASN A 1 92 ? -3.661 -9.498 -0.520 1.00 95.25 92 ASN A N 1
ATOM 707 C CA . ASN A 1 92 ? -3.926 -9.196 0.885 1.00 95.25 92 ASN A CA 1
ATOM 708 C C . ASN A 1 92 ? -4.945 -8.055 1.051 1.00 95.25 92 ASN A C 1
ATOM 710 O O . ASN A 1 92 ? -5.741 -8.078 1.985 1.00 95.25 92 ASN A O 1
ATOM 714 N N . ASP A 1 93 ? -4.966 -7.070 0.154 1.00 94.88 93 ASP A N 1
ATOM 715 C CA . ASP A 1 93 ? -5.899 -5.947 0.255 1.00 94.88 93 ASP A CA 1
ATOM 716 C C . ASP A 1 93 ? -7.327 -6.369 -0.101 1.00 94.88 93 ASP A C 1
ATOM 718 O O . ASP A 1 93 ? -8.272 -6.025 0.614 1.00 94.88 93 ASP A O 1
ATOM 722 N N . TYR A 1 94 ? -7.480 -7.241 -1.100 1.00 96.19 94 TYR A N 1
ATOM 723 C CA . TYR A 1 94 ? -8.756 -7.908 -1.371 1.00 96.19 94 TYR A CA 1
ATOM 724 C C . TYR A 1 94 ? -9.192 -8.798 -0.207 1.00 96.19 94 TYR A C 1
ATOM 726 O O . TYR A 1 94 ? -10.362 -8.784 0.179 1.00 96.19 94 TYR A O 1
ATOM 734 N N . LEU A 1 95 ? -8.258 -9.538 0.395 1.00 96.38 95 LEU A N 1
ATOM 735 C CA . LEU A 1 95 ? -8.552 -10.407 1.528 1.00 96.38 95 LEU A CA 1
ATOM 736 C C . LEU A 1 95 ? -9.028 -9.609 2.747 1.00 96.38 95 LEU A C 1
ATOM 738 O O . LEU A 1 95 ? -9.993 -10.015 3.387 1.00 96.38 95 LEU A O 1
ATOM 742 N N . LYS A 1 96 ? -8.418 -8.456 3.048 1.00 95.62 96 LYS A N 1
ATOM 743 C CA . LYS A 1 96 ? -8.878 -7.567 4.130 1.00 95.62 96 LYS A CA 1
ATOM 744 C C . LYS A 1 96 ? -10.327 -7.134 3.920 1.00 95.62 96 LYS A C 1
ATOM 746 O O . LYS A 1 96 ? -11.114 -7.180 4.862 1.00 95.62 96 LYS A O 1
ATOM 751 N N . LEU A 1 97 ? -10.688 -6.747 2.694 1.00 96.25 97 LEU A N 1
ATOM 752 C CA . LEU A 1 97 ? -12.061 -6.359 2.360 1.00 96.25 97 LEU A CA 1
ATOM 753 C C . LEU A 1 97 ? -13.033 -7.537 2.453 1.00 96.25 97 LEU A C 1
ATOM 755 O O . LEU A 1 97 ? -14.147 -7.373 2.949 1.00 96.25 97 LEU A O 1
ATOM 759 N N . LEU A 1 98 ? -12.614 -8.719 1.998 1.00 97.06 98 LEU A N 1
ATOM 760 C CA . LEU A 1 98 ? -13.411 -9.937 2.083 1.00 97.06 98 LEU A CA 1
ATOM 761 C C . LEU A 1 98 ? -13.679 -10.313 3.544 1.00 97.06 98 LEU A C 1
ATOM 763 O O . LEU A 1 98 ? -14.829 -10.455 3.946 1.00 97.06 98 LEU A O 1
ATOM 767 N N . VAL A 1 99 ? -12.628 -10.416 4.358 1.00 96.00 99 VAL A N 1
ATOM 768 C CA . VAL A 1 99 ? -12.7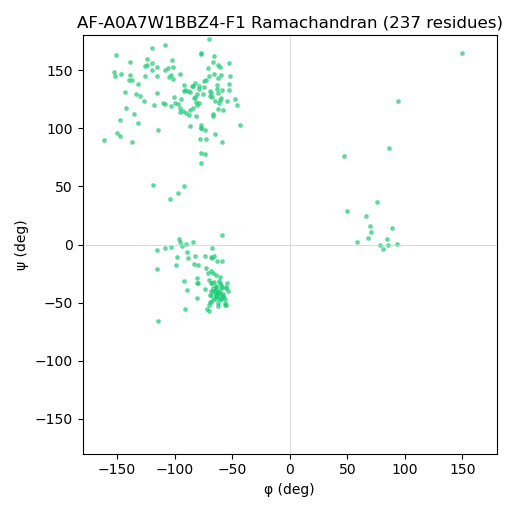33 -10.772 5.778 1.00 96.00 99 VAL A CA 1
ATOM 769 C C . VAL A 1 99 ? -13.590 -9.751 6.522 1.00 96.00 99 VAL A C 1
ATOM 771 O O . VAL A 1 99 ? -14.482 -10.150 7.259 1.00 96.00 99 VAL A O 1
ATOM 774 N N . ALA A 1 100 ? -13.420 -8.450 6.275 1.00 94.31 100 ALA A N 1
ATOM 775 C CA . ALA A 1 100 ? -14.242 -7.421 6.917 1.00 94.31 100 ALA A CA 1
ATOM 776 C C . ALA A 1 100 ? -15.747 -7.538 6.606 1.00 94.31 100 ALA A C 1
ATOM 778 O O . ALA A 1 100 ? -16.566 -7.099 7.409 1.00 94.31 100 ALA A O 1
ATOM 779 N N . ARG A 1 101 ? -16.122 -8.101 5.450 1.00 94.19 101 ARG A N 1
ATOM 780 C CA . ARG A 1 101 ? -17.527 -8.247 5.033 1.00 94.19 101 ARG A CA 1
ATOM 781 C C . ARG A 1 101 ? -18.161 -9.568 5.449 1.00 94.19 101 ARG A C 1
ATOM 783 O O . ARG A 1 101 ? -19.373 -9.607 5.625 1.00 94.19 101 ARG A O 1
ATOM 790 N N . VAL A 1 102 ? -17.376 -10.640 5.532 1.00 95.88 102 VAL A N 1
ATOM 791 C CA . VAL A 1 102 ? -17.906 -12.008 5.664 1.00 95.88 102 VAL A CA 1
ATOM 792 C C . VAL A 1 102 ? -17.533 -12.653 7.000 1.00 95.88 102 VAL A C 1
ATOM 794 O O . VAL A 1 102 ? -18.185 -13.602 7.425 1.00 95.88 102 VAL A O 1
ATOM 797 N N . ALA A 1 103 ? -16.489 -12.176 7.681 1.00 93.88 103 ALA A N 1
ATOM 798 C CA . ALA A 1 103 ? -16.036 -12.806 8.912 1.00 93.88 103 ALA A CA 1
ATOM 799 C C . ALA A 1 103 ? -16.904 -12.421 10.113 1.00 93.88 103 ALA A C 1
ATOM 801 O O . ALA A 1 103 ? -17.201 -11.251 10.352 1.00 93.88 103 ALA A O 1
ATOM 802 N N . HIS A 1 104 ? -17.220 -13.427 10.924 1.00 93.19 104 HIS A N 1
ATOM 803 C CA . HIS A 1 104 ? -17.771 -13.244 12.258 1.00 93.19 104 HIS A CA 1
ATOM 804 C C . HIS A 1 104 ? -16.624 -12.975 13.232 1.00 93.19 104 HIS A C 1
ATOM 806 O O . HIS A 1 104 ? -15.643 -13.722 13.279 1.00 93.19 104 HIS A O 1
ATOM 812 N N . ALA A 1 105 ? -16.727 -11.889 13.994 1.00 92.94 105 ALA A N 1
ATOM 813 C CA . ALA A 1 105 ? -15.703 -11.513 14.954 1.00 92.94 105 ALA A CA 1
ATOM 814 C C . ALA A 1 105 ? -15.928 -12.256 16.278 1.00 92.94 105 ALA A C 1
ATOM 816 O O . ALA A 1 105 ? -17.051 -12.336 16.765 1.00 92.94 105 ALA A O 1
ATOM 817 N N . PHE A 1 106 ? -14.861 -12.783 16.880 1.00 94.00 106 PHE A N 1
ATOM 818 C CA . PHE A 1 106 ? -14.919 -13.504 18.154 1.00 94.00 106 PHE A CA 1
ATOM 819 C C . PHE A 1 106 ? -13.950 -12.891 19.162 1.00 94.00 106 PHE A C 1
ATOM 821 O O . PHE A 1 106 ? -12.858 -12.441 18.810 1.00 94.00 106 PHE A O 1
ATOM 828 N N . CYS A 1 107 ? -14.339 -12.881 20.436 1.00 91.62 107 CYS A N 1
ATOM 829 C CA . CYS A 1 107 ? -13.476 -12.423 21.514 1.00 91.62 107 CYS A CA 1
ATOM 830 C C . CYS A 1 107 ? -12.298 -13.399 21.700 1.00 91.62 107 CYS A C 1
ATOM 832 O O . CYS A 1 107 ? -12.539 -14.583 21.941 1.00 91.62 107 CYS A O 1
ATOM 834 N N . PRO A 1 108 ? -11.037 -12.932 21.689 1.00 90.94 108 PRO A N 1
ATOM 835 C CA . PRO A 1 108 ? -9.874 -13.814 21.793 1.00 90.94 108 PRO A CA 1
ATOM 836 C C . PRO A 1 108 ? -9.728 -14.481 23.169 1.00 90.94 108 PRO A C 1
ATOM 838 O O . PRO A 1 108 ? -9.103 -15.530 23.261 1.00 90.94 108 PRO A O 1
ATOM 841 N N . ASN A 1 109 ? -10.300 -13.905 24.235 1.00 91.62 109 ASN A N 1
ATOM 842 C CA . ASN A 1 109 ? -10.187 -14.468 25.584 1.00 91.62 109 ASN A CA 1
ATOM 843 C C . ASN A 1 109 ? -11.311 -15.468 25.912 1.00 91.62 109 ASN A C 1
ATOM 845 O O . ASN A 1 109 ? -11.086 -16.482 26.565 1.00 91.62 109 ASN A O 1
ATOM 849 N N . CYS A 1 110 ? -12.547 -15.186 25.483 1.00 90.62 110 CYS A N 1
ATOM 850 C CA . CYS A 1 110 ? -13.709 -15.997 25.865 1.00 90.62 110 CYS A CA 1
ATOM 851 C C . CYS A 1 110 ? -14.394 -16.730 24.707 1.00 90.62 110 CYS A C 1
ATOM 853 O O . CYS A 1 110 ? -15.338 -17.474 24.960 1.00 90.62 110 CYS A O 1
ATOM 855 N N . GLY A 1 111 ? -13.971 -16.512 23.459 1.00 89.50 111 GLY A N 1
ATOM 856 C CA . GLY A 1 111 ? -14.523 -17.179 22.276 1.00 89.50 111 GLY A CA 1
ATOM 857 C C . GLY A 1 111 ? -15.964 -16.796 21.926 1.00 89.50 111 GLY A C 1
ATOM 858 O O . GLY A 1 111 ? -16.543 -17.394 21.027 1.00 89.50 111 GLY A O 1
ATOM 859 N N . ARG A 1 112 ? -16.568 -15.820 22.618 1.00 89.25 112 ARG A N 1
ATOM 860 C CA . ARG A 1 112 ? -17.926 -15.348 22.305 1.00 89.25 112 ARG A CA 1
ATOM 861 C C . ARG A 1 112 ? -17.927 -14.525 21.024 1.00 89.25 112 ARG A C 1
ATOM 863 O O . ARG A 1 112 ? -17.011 -13.732 20.806 1.00 89.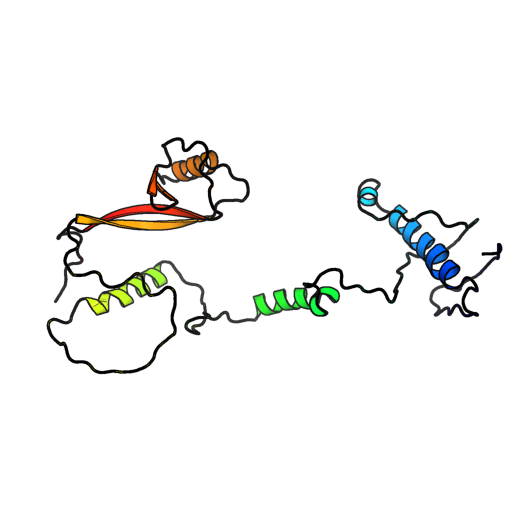25 112 ARG A O 1
ATOM 870 N N . GLU A 1 113 ? -18.967 -14.698 20.216 1.00 91.88 113 GLU A N 1
ATOM 871 C CA . GLU A 1 113 ? -19.204 -13.868 19.035 1.00 91.88 113 GLU A CA 1
ATOM 872 C C . GLU A 1 113 ? -19.416 -12.408 19.460 1.00 91.88 113 GLU A C 1
ATOM 874 O O . GLU A 1 113 ? -20.195 -12.120 20.371 1.00 91.88 113 GLU A O 1
ATOM 879 N N . ILE A 1 114 ? -18.697 -11.495 18.815 1.00 91.69 114 ILE A N 1
ATOM 880 C CA . ILE A 1 114 ? -18.832 -10.055 18.997 1.00 91.69 114 ILE A CA 1
ATOM 881 C C . ILE A 1 114 ? -20.036 -9.611 18.180 1.00 91.69 114 ILE A C 1
ATOM 883 O O . ILE A 1 114 ? -20.072 -9.769 16.960 1.00 91.69 114 ILE A O 1
ATOM 887 N N . ARG A 1 115 ? -21.017 -9.037 18.867 1.00 88.38 115 ARG A N 1
ATOM 888 C CA . ARG A 1 115 ? -22.256 -8.541 18.275 1.00 88.38 115 ARG A CA 1
ATOM 889 C C . ARG A 1 115 ? -22.391 -7.044 18.539 1.00 88.38 115 ARG A C 1
ATOM 891 O O . ARG A 1 115 ? -21.767 -6.537 19.473 1.00 88.38 115 ARG A O 1
ATOM 898 N N . PRO A 1 116 ? -23.162 -6.318 17.716 1.00 85.62 116 PRO A N 1
ATOM 899 C CA . PRO A 1 116 ? -23.509 -4.942 18.032 1.00 85.62 116 PRO A CA 1
ATOM 900 C C . PRO A 1 116 ? -24.277 -4.904 19.359 1.00 85.62 116 PRO A C 1
ATOM 902 O O . PRO A 1 116 ? -25.293 -5.576 19.516 1.00 85.62 116 PRO A O 1
ATOM 905 N N . GLU A 1 117 ? -23.772 -4.114 20.300 1.00 88.25 117 GLU A N 1
ATOM 906 C CA . GLU A 1 117 ? -24.360 -3.908 21.623 1.00 88.25 117 GLU A CA 1
ATOM 907 C C . GLU A 1 117 ? -25.039 -2.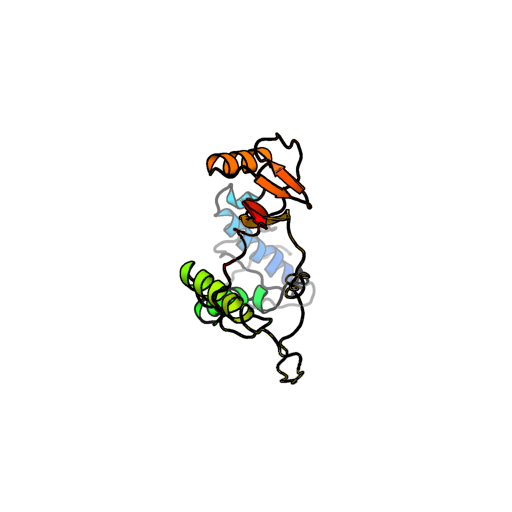537 21.684 1.00 88.25 117 GLU A C 1
ATOM 909 O O . GLU A 1 117 ? -24.554 -1.559 21.108 1.00 88.25 117 GLU A O 1
ATOM 914 N N . THR A 1 118 ? -26.154 -2.452 22.408 1.00 91.44 118 THR A N 1
ATOM 915 C CA . THR A 1 118 ? -26.815 -1.179 22.725 1.00 91.44 118 THR A CA 1
ATOM 916 C C . THR A 1 118 ? -26.496 -0.763 24.156 1.00 91.44 118 THR A C 1
ATOM 918 O O . THR A 1 118 ? -26.166 -1.597 24.997 1.00 91.44 118 THR A O 1
ATOM 921 N N . ALA A 1 119 ? -26.636 0.530 24.466 1.00 89.25 119 ALA A N 1
ATOM 922 C CA . ALA A 1 119 ? -26.447 1.021 25.832 1.00 89.25 119 ALA A CA 1
ATOM 923 C C . ALA A 1 119 ? -27.345 0.283 26.844 1.00 89.25 119 ALA A C 1
ATOM 925 O O . ALA A 1 119 ? -26.893 -0.029 27.943 1.00 89.25 119 ALA A O 1
ATOM 926 N N . GLN A 1 120 ? -28.579 -0.054 26.446 1.00 89.56 120 GLN A N 1
ATOM 927 C CA . GLN A 1 120 ? -29.504 -0.823 27.276 1.00 89.56 120 GLN A CA 1
ATOM 928 C C . GLN A 1 120 ? -29.017 -2.260 27.498 1.00 89.56 120 GLN A C 1
ATOM 930 O O . GLN A 1 120 ? -28.968 -2.701 28.636 1.00 89.56 120 GLN A O 1
ATOM 935 N N . SER A 1 121 ? -28.582 -2.955 26.440 1.00 88.31 121 SER A N 1
ATOM 936 C CA . SER A 1 121 ? -28.041 -4.320 26.543 1.00 88.31 121 SER A CA 1
ATOM 937 C C . SER A 1 121 ? -26.838 -4.385 27.492 1.00 88.31 121 SER A C 1
ATOM 939 O O . SER A 1 121 ? -26.759 -5.254 28.359 1.00 88.31 121 SER A O 1
ATOM 941 N N . ILE A 1 122 ? -25.940 -3.396 27.404 1.00 88.50 122 ILE A N 1
ATOM 942 C CA . ILE A 1 122 ? -24.793 -3.271 28.310 1.00 88.50 122 ILE A CA 1
ATOM 943 C C . ILE A 1 122 ? -25.259 -3.019 29.752 1.00 88.50 122 ILE A C 1
ATOM 945 O O . ILE A 1 122 ? -24.737 -3.640 30.678 1.00 88.50 122 ILE A O 1
ATOM 949 N N . ALA A 1 123 ? -26.233 -2.126 29.960 1.00 87.44 123 ALA A N 1
ATOM 950 C CA . ALA A 1 123 ? -26.779 -1.841 31.285 1.00 87.44 123 ALA A CA 1
ATOM 951 C C . ALA A 1 123 ? -27.431 -3.086 31.910 1.00 87.44 123 ALA A C 1
ATOM 953 O O . ALA A 1 123 ? -27.119 -3.427 33.051 1.00 87.44 123 ALA A O 1
ATOM 954 N N . ASP A 1 124 ? -28.259 -3.801 31.148 1.00 88.12 124 ASP A N 1
ATOM 955 C CA . ASP A 1 124 ? -28.924 -5.033 31.573 1.00 88.12 124 ASP A CA 1
ATOM 956 C C . ASP A 1 124 ? -27.903 -6.131 31.902 1.00 88.12 124 ASP A C 1
ATOM 958 O O . ASP A 1 124 ? -28.036 -6.828 32.912 1.00 88.12 124 ASP A O 1
ATOM 962 N N . GLU A 1 125 ? -26.837 -6.262 31.102 1.00 85.12 125 GLU A N 1
ATOM 963 C CA . GLU A 1 125 ? -25.749 -7.202 31.372 1.00 85.12 125 GLU A CA 1
ATOM 964 C C . GLU A 1 125 ? -25.018 -6.862 32.681 1.00 85.12 125 GLU A C 1
ATOM 966 O O . GLU A 1 125 ? -24.740 -7.759 33.485 1.00 85.12 125 GLU A O 1
ATOM 971 N N . ILE A 1 126 ? -24.707 -5.582 32.914 1.00 86.88 126 ILE A N 1
ATOM 972 C CA . ILE A 1 126 ? -24.056 -5.122 34.147 1.00 86.88 126 ILE A CA 1
ATOM 973 C C . ILE A 1 126 ? -24.959 -5.407 35.349 1.00 86.88 126 ILE A C 1
ATOM 975 O O . ILE A 1 126 ? -24.504 -6.034 36.305 1.00 86.88 126 ILE A O 1
ATOM 979 N N . ILE A 1 127 ? -26.232 -5.011 35.293 1.00 86.88 127 ILE A N 1
ATOM 980 C CA . ILE A 1 127 ? -27.192 -5.258 36.375 1.00 86.88 127 ILE A CA 1
ATOM 981 C C . ILE A 1 127 ? -27.262 -6.759 36.659 1.00 86.88 127 ILE A C 1
ATOM 983 O O . ILE A 1 127 ? -26.990 -7.178 37.779 1.00 86.88 127 ILE A O 1
ATOM 987 N N . THR A 1 128 ? -27.489 -7.588 35.638 1.00 83.62 128 THR A N 1
ATOM 988 C CA . THR A 1 128 ? -27.606 -9.046 35.798 1.00 83.62 128 THR A CA 1
ATOM 989 C C . THR A 1 128 ? -26.358 -9.666 36.433 1.00 83.62 128 THR A C 1
ATOM 991 O O . THR A 1 128 ? -26.471 -10.484 37.346 1.00 83.62 128 THR A O 1
ATOM 994 N N . ARG A 1 129 ? -25.157 -9.264 35.993 1.00 83.44 129 ARG A N 1
ATOM 995 C CA . ARG A 1 129 ? -23.884 -9.778 36.529 1.00 83.44 129 ARG A CA 1
ATOM 996 C C . ARG A 1 129 ? -23.658 -9.422 37.997 1.00 83.44 129 ARG A C 1
ATOM 998 O O . ARG A 1 129 ? -23.055 -10.213 38.719 1.00 83.44 129 ARG A O 1
ATOM 1005 N N . PHE A 1 130 ? -24.093 -8.243 38.435 1.00 78.25 130 PHE A N 1
ATOM 1006 C CA . PHE A 1 130 ? -23.841 -7.764 39.796 1.00 78.25 130 PHE A CA 1
ATOM 1007 C C . PHE A 1 130 ? -25.024 -7.977 40.756 1.00 78.25 130 PHE A C 1
ATOM 1009 O O . PHE A 1 130 ? -24.807 -8.020 41.967 1.00 78.25 130 PHE A O 1
ATOM 1016 N N . SER A 1 131 ? -26.241 -8.220 40.260 1.00 69.75 131 SER A N 1
ATOM 1017 C CA . SER A 1 131 ? -27.412 -8.562 41.081 1.00 69.75 131 SER A CA 1
ATOM 1018 C C . SER A 1 131 ? -27.289 -9.932 41.762 1.00 69.75 131 SER A C 1
ATOM 1020 O O . SER A 1 131 ? -27.740 -10.094 42.893 1.00 69.75 131 SER A O 1
ATOM 1022 N N . SER A 1 132 ? -26.628 -10.917 41.140 1.00 53.94 132 SER A N 1
ATOM 1023 C CA . SER A 1 132 ? -26.491 -12.277 41.695 1.00 53.94 132 SER A CA 1
ATOM 1024 C C . SER A 1 132 ? -25.509 -12.406 42.868 1.00 53.94 132 SER A C 1
ATOM 1026 O O . SER A 1 132 ? -25.466 -13.448 43.517 1.00 53.94 132 SER A O 1
ATOM 1028 N N . HIS A 1 133 ? -24.716 -11.373 43.166 1.00 52.66 133 HIS A N 1
ATOM 1029 C CA . HIS A 1 133 ? -23.759 -11.385 44.280 1.00 52.66 133 HIS A CA 1
ATOM 1030 C C . HIS A 1 133 ? -24.311 -10.789 45.586 1.00 52.66 133 HIS A C 1
ATOM 1032 O O . HIS A 1 133 ? -23.610 -10.795 46.597 1.00 52.66 133 HIS A O 1
ATOM 1038 N N . ALA A 1 134 ? -25.558 -10.303 45.599 1.00 45.22 134 ALA A N 1
ATOM 1039 C CA . ALA A 1 134 ? -26.121 -9.592 46.749 1.00 45.22 134 ALA A CA 1
ATOM 1040 C C . ALA A 1 134 ? -26.806 -10.484 47.803 1.00 45.22 134 ALA A C 1
ATOM 1042 O O . ALA A 1 134 ? -27.076 -9.995 48.899 1.00 45.22 134 ALA A O 1
ATOM 1043 N N . CYS A 1 135 ? -27.059 -11.771 47.535 1.00 37.38 135 CYS A N 1
ATOM 1044 C CA . CYS A 1 135 ? -27.827 -12.599 48.468 1.00 37.38 135 CYS A CA 1
ATOM 1045 C C . CYS A 1 135 ? -27.231 -14.000 48.647 1.00 37.38 135 CYS A C 1
ATOM 1047 O O . CYS A 1 135 ? -27.614 -14.919 47.938 1.00 37.38 135 CYS A O 1
ATOM 1049 N N . HIS A 1 136 ? -26.305 -14.165 49.600 1.00 37.84 136 HIS A N 1
ATOM 1050 C CA . HIS A 1 136 ? -26.088 -15.420 50.342 1.00 37.84 136 HIS A CA 1
ATOM 1051 C C . HIS A 1 136 ? -25.616 -15.089 51.773 1.00 37.84 136 HIS A C 1
ATOM 1053 O O . HIS A 1 136 ? -24.416 -14.923 52.009 1.00 37.84 136 HIS A O 1
ATOM 1059 N N . PRO A 1 137 ? -26.526 -14.998 52.762 1.00 40.38 137 PRO A N 1
ATOM 1060 C CA . PRO A 1 137 ? -26.136 -15.054 54.158 1.00 40.38 137 PRO A CA 1
ATOM 1061 C C . PRO A 1 137 ? -25.862 -16.526 54.501 1.00 40.38 137 PRO A C 1
ATOM 1063 O O . PRO A 1 137 ? -26.771 -17.330 54.664 1.00 40.38 137 PRO A O 1
ATOM 1066 N N . GLY A 1 138 ? -24.583 -16.895 54.572 1.00 40.09 138 GLY A N 1
ATOM 1067 C CA . GLY A 1 138 ? -24.150 -18.156 55.176 1.00 40.09 138 GLY A CA 1
ATOM 1068 C C . GLY A 1 138 ? -24.155 -19.382 54.260 1.00 40.09 138 GLY A C 1
ATOM 1069 O O . GLY A 1 138 ? -25.024 -20.240 54.353 1.00 40.09 138 GLY A O 1
ATOM 1070 N N . ARG A 1 139 ? -23.087 -19.558 53.474 1.00 31.06 139 ARG A N 1
ATOM 1071 C CA . ARG A 1 139 ? -22.499 -20.888 53.222 1.00 31.06 139 ARG A CA 1
ATOM 1072 C C . ARG A 1 139 ? -21.072 -20.750 52.692 1.00 31.06 139 ARG A C 1
ATOM 1074 O O . ARG A 1 139 ? -20.824 -20.741 51.493 1.00 31.06 139 ARG A O 1
ATOM 1081 N N . MET A 1 140 ? -20.107 -20.730 53.611 1.00 37.75 140 MET A N 1
ATOM 1082 C CA . MET A 1 140 ? -18.813 -21.349 53.329 1.00 37.75 140 MET A CA 1
ATOM 1083 C C . MET A 1 140 ? -19.058 -22.853 53.177 1.00 37.75 140 MET A C 1
ATOM 1085 O O . MET A 1 140 ? -19.111 -23.571 54.170 1.00 37.75 140 MET A O 1
ATOM 1089 N N . ARG A 1 141 ? -19.235 -23.344 51.950 1.00 29.70 141 ARG A N 1
ATOM 1090 C CA . ARG A 1 141 ? -18.867 -24.720 51.596 1.00 29.70 141 ARG A CA 1
ATOM 1091 C C . ARG A 1 141 ? -18.309 -24.716 50.187 1.00 29.70 141 ARG A C 1
ATOM 1093 O O . ARG A 1 141 ? -18.992 -24.338 49.242 1.00 29.70 141 ARG A O 1
ATOM 1100 N N . GLY A 1 142 ? -17.044 -25.109 50.086 1.00 38.06 142 GLY A N 1
ATOM 1101 C CA . GLY A 1 142 ? -16.399 -25.347 48.812 1.00 38.06 142 GLY A CA 1
ATOM 1102 C C . GLY A 1 142 ? -17.151 -26.415 48.029 1.00 38.06 142 GLY A C 1
ATOM 1103 O O . GLY A 1 142 ? -17.446 -27.483 48.554 1.00 38.06 142 GLY A O 1
ATOM 1104 N N . THR A 1 143 ? -17.396 -26.126 46.760 1.00 26.89 143 THR A N 1
ATOM 1105 C CA . THR A 1 143 ? -17.511 -27.155 45.733 1.00 26.89 143 THR A CA 1
ATOM 1106 C C . THR A 1 143 ? -16.979 -26.565 44.442 1.00 26.89 143 THR A C 1
ATOM 1108 O O . THR A 1 143 ? -17.570 -25.675 43.838 1.00 26.89 143 THR A O 1
ATOM 1111 N N . SER A 1 144 ? -15.793 -27.053 44.092 1.00 38.69 144 SER A N 1
ATOM 1112 C CA . SER A 1 144 ? -15.192 -27.000 42.770 1.00 38.69 144 SER A CA 1
ATOM 1113 C C . SER A 1 144 ? -16.213 -27.403 41.707 1.00 38.69 144 SER A C 1
ATOM 1115 O O . SER A 1 144 ? -16.681 -28.539 41.722 1.00 38.69 144 SER A O 1
ATOM 1117 N N . LEU A 1 145 ? -16.503 -26.507 40.764 1.00 29.33 145 LEU A N 1
ATOM 1118 C CA . LEU A 1 145 ? -16.839 -26.897 39.401 1.00 29.33 145 LEU A CA 1
ATOM 1119 C C . LEU A 1 145 ? -16.012 -26.043 38.440 1.00 29.33 145 LEU A C 1
ATOM 1121 O O . LEU A 1 145 ? -16.204 -24.842 38.260 1.00 29.33 145 LEU A O 1
ATOM 1125 N N . LEU A 1 146 ? -15.008 -26.725 37.901 1.00 37.78 146 LEU A N 1
ATOM 1126 C CA . LEU A 1 146 ? -14.105 -26.307 36.850 1.00 37.78 146 LEU A CA 1
ATOM 1127 C C . LEU A 1 146 ? -14.879 -25.938 35.582 1.00 37.78 146 LEU A C 1
ATOM 1129 O O . LEU A 1 146 ? -15.399 -26.813 34.907 1.00 37.78 146 LEU A O 1
ATOM 1133 N N . THR A 1 147 ? -14.807 -24.669 35.200 1.00 27.16 147 THR A N 1
ATOM 1134 C CA . THR A 1 147 ? -14.458 -24.262 33.832 1.00 27.16 147 THR A CA 1
ATOM 1135 C C . THR A 1 147 ? -13.761 -22.915 33.946 1.00 27.16 147 THR A C 1
ATOM 1137 O O . THR A 1 147 ? -14.402 -21.874 34.073 1.00 27.16 147 THR A O 1
ATOM 1140 N N . LYS A 1 148 ? -12.425 -22.940 33.974 1.00 34.59 148 LYS A N 1
ATOM 1141 C CA . LYS A 1 148 ? -11.604 -21.737 33.806 1.00 34.59 148 LYS A CA 1
ATOM 1142 C C . LYS A 1 148 ? -11.848 -21.174 32.403 1.00 34.59 148 LYS A C 1
ATOM 1144 O O . LYS A 1 148 ? -11.691 -21.925 31.444 1.00 34.59 148 LYS A O 1
ATOM 1149 N N . PRO A 1 149 ? -12.061 -19.861 32.253 1.00 28.73 149 PRO A N 1
ATOM 1150 C CA . PRO A 1 149 ? -11.475 -19.137 31.149 1.00 28.73 149 PRO A CA 1
ATOM 1151 C C . PRO A 1 149 ? -10.278 -18.339 31.660 1.00 28.73 149 PRO A C 1
ATOM 1153 O O . PRO A 1 149 ? -10.218 -17.907 32.814 1.00 28.73 149 PRO A O 1
ATOM 1156 N N . ALA A 1 150 ? -9.309 -18.250 30.766 1.00 30.47 150 ALA A N 1
ATOM 1157 C CA . ALA A 1 150 ? -7.953 -17.837 31.004 1.00 30.47 150 ALA A CA 1
ATOM 1158 C C . ALA A 1 150 ? -7.813 -16.368 31.432 1.00 30.47 150 ALA A C 1
ATOM 1160 O O . ALA A 1 150 ? -8.709 -15.528 31.326 1.00 30.47 150 ALA A O 1
ATOM 1161 N N . THR A 1 151 ? -6.637 -16.166 31.993 1.00 32.94 151 THR A N 1
ATOM 1162 C CA . THR A 1 151 ? -6.034 -15.021 32.646 1.00 32.94 151 THR A CA 1
ATOM 1163 C C . THR A 1 151 ? -6.066 -13.730 31.819 1.00 32.94 151 THR A C 1
ATOM 1165 O O . THR A 1 151 ? -6.085 -13.743 30.593 1.00 32.94 151 THR A O 1
ATOM 1168 N N . ASP A 1 152 ? -5.994 -12.634 32.572 1.00 32.00 152 ASP A N 1
ATOM 1169 C CA . ASP A 1 152 ? -5.593 -11.273 32.208 1.00 32.00 152 ASP A CA 1
ATOM 1170 C C . ASP A 1 152 ? -6.667 -10.242 31.807 1.00 32.00 152 ASP A C 1
ATOM 1172 O O . ASP A 1 152 ? -7.499 -10.417 30.921 1.00 32.00 152 ASP A O 1
ATOM 1176 N N . ALA A 1 153 ? -6.617 -9.137 32.567 1.00 31.89 153 ALA A N 1
ATOM 1177 C CA . ALA A 1 153 ? -7.535 -8.002 32.750 1.00 31.89 153 ALA A CA 1
ATOM 1178 C C . ALA A 1 153 ? -8.744 -8.177 33.700 1.00 31.89 153 ALA A C 1
ATOM 1180 O O . ALA A 1 153 ? -9.424 -7.195 33.991 1.00 31.89 153 ALA A O 1
ATOM 1181 N N . ARG A 1 154 ? -8.988 -9.365 34.274 1.00 35.91 154 ARG A N 1
ATOM 1182 C CA . ARG A 1 154 ? -10.086 -9.579 35.251 1.00 35.91 154 ARG A CA 1
ATOM 1183 C C . ARG A 1 154 ? -9.717 -9.346 36.724 1.00 35.91 154 ARG A C 1
ATOM 1185 O O . ARG A 1 154 ? -10.574 -9.494 37.588 1.00 35.91 154 ARG A O 1
ATOM 1192 N N . GLU A 1 155 ? -8.479 -8.961 37.034 1.00 30.48 155 GLU A N 1
ATOM 1193 C CA . GLU A 1 155 ? -7.957 -9.044 38.408 1.00 30.48 155 GLU A CA 1
ATOM 1194 C C . GLU A 1 155 ? -8.031 -7.776 39.278 1.00 30.48 155 GLU A C 1
ATOM 1196 O O . GLU A 1 155 ? -7.584 -7.816 40.422 1.00 30.48 155 GLU A O 1
ATOM 1201 N N . VAL A 1 156 ? -8.641 -6.675 38.817 1.00 33.75 156 VAL A N 1
ATOM 1202 C CA . VAL A 1 156 ? -8.747 -5.435 39.631 1.00 33.75 156 VAL A CA 1
ATOM 1203 C C . VAL A 1 156 ? -10.164 -5.142 40.144 1.00 33.75 156 VAL A C 1
ATOM 1205 O O . VAL A 1 156 ? -10.353 -4.269 40.982 1.00 33.75 156 VAL A O 1
ATOM 1208 N N . LEU A 1 157 ? -11.164 -5.946 39.783 1.00 36.09 157 LEU A N 1
ATOM 1209 C CA . LEU A 1 157 ? -12.467 -5.935 40.464 1.00 36.09 157 LEU A CA 1
ATOM 1210 C C . LEU A 1 157 ? -12.530 -7.054 41.510 1.00 36.09 157 LEU A C 1
ATOM 1212 O O . LEU A 1 157 ? -13.515 -7.777 41.620 1.00 36.09 157 LEU A O 1
ATOM 1216 N N . ARG A 1 158 ? -11.451 -7.220 42.290 1.00 31.30 158 ARG A N 1
ATOM 1217 C CA . ARG A 1 158 ? -11.532 -7.986 43.535 1.00 31.30 158 ARG A CA 1
ATOM 1218 C C . ARG A 1 158 ? -12.535 -7.260 44.423 1.00 31.30 158 ARG A C 1
ATOM 1220 O O . ARG A 1 158 ? -12.356 -6.076 44.711 1.00 31.30 158 ARG A O 1
ATOM 1227 N N . SER A 1 159 ? -13.589 -7.974 44.815 1.00 37.72 159 SER A N 1
ATOM 1228 C CA . SER A 1 159 ? -14.482 -7.611 45.910 1.00 37.72 159 SER A CA 1
ATOM 1229 C C . SER A 1 159 ? -13.624 -7.129 47.070 1.00 37.72 159 SER A C 1
ATOM 1231 O O . SER A 1 159 ? -12.935 -7.914 47.726 1.00 37.72 159 SER A O 1
ATOM 1233 N N . ALA A 1 160 ? -13.572 -5.817 47.238 1.00 36.88 160 ALA A N 1
ATOM 1234 C CA . ALA A 1 160 ? -12.815 -5.252 48.320 1.00 36.88 160 ALA A CA 1
ATOM 1235 C C . ALA A 1 160 ? -13.452 -5.660 49.654 1.00 36.88 160 ALA A C 1
ATOM 1237 O O . ALA A 1 160 ? -14.677 -5.792 49.707 1.00 36.88 160 ALA A O 1
ATOM 1238 N N . PRO A 1 161 ? -12.642 -5.848 50.709 1.00 40.34 161 PRO A N 1
ATOM 1239 C CA . PRO A 1 161 ? -13.152 -6.128 52.043 1.00 40.34 161 PRO A CA 1
ATOM 1240 C C . PRO A 1 161 ? -14.193 -5.076 52.449 1.00 40.34 161 PRO A C 1
ATOM 1242 O O . PRO A 1 161 ? -14.086 -3.910 52.067 1.00 40.34 161 PRO A O 1
ATOM 1245 N N . ASP A 1 162 ? -15.196 -5.532 53.200 1.00 46.84 162 ASP A N 1
ATOM 1246 C CA . ASP A 1 162 ? -16.504 -4.922 53.510 1.00 46.84 162 ASP A CA 1
ATOM 1247 C C . ASP A 1 162 ? -16.467 -3.530 54.202 1.00 46.84 162 ASP A C 1
ATOM 1249 O O . ASP A 1 162 ? -17.504 -2.974 54.576 1.00 46.84 162 ASP A O 1
ATOM 1253 N N . ASP A 1 163 ? -15.286 -2.915 54.320 1.00 47.88 163 ASP A N 1
ATOM 1254 C CA . ASP A 1 163 ? -15.002 -1.732 55.136 1.00 47.88 163 ASP A CA 1
ATOM 1255 C C . ASP A 1 163 ? -14.516 -0.525 54.303 1.00 47.88 163 ASP A C 1
ATOM 1257 O O . ASP A 1 163 ? -13.472 0.080 54.532 1.00 47.88 163 ASP A O 1
ATOM 1261 N N . LYS A 1 164 ? -15.273 -0.193 53.249 1.00 52.72 164 LYS A N 1
ATOM 1262 C CA . LYS A 1 164 ? -15.016 0.950 52.347 1.00 52.72 164 LYS A CA 1
ATOM 1263 C C . LYS A 1 164 ? -15.938 2.154 52.591 1.00 52.72 164 LYS A C 1
ATOM 1265 O O . LYS A 1 164 ? -16.403 2.772 51.633 1.00 52.72 164 LYS A O 1
ATOM 1270 N N . GLN A 1 165 ? -16.256 2.487 53.841 1.00 53.66 165 GLN A N 1
ATOM 1271 C CA . GLN A 1 165 ? -16.981 3.734 54.131 1.00 53.66 165 GLN A CA 1
ATOM 1272 C C . GLN A 1 165 ? -16.081 4.947 53.843 1.00 53.66 165 GLN A C 1
ATOM 1274 O O . GLN A 1 165 ? -14.921 4.979 54.242 1.00 53.66 165 GLN A O 1
ATOM 1279 N N . GLY A 1 166 ? -16.598 5.926 53.094 1.00 62.59 166 GLY A N 1
ATOM 1280 C CA . GLY A 1 166 ? -15.874 7.161 52.758 1.00 62.59 166 GLY A CA 1
ATOM 1281 C C . GLY A 1 166 ? -14.961 7.093 51.526 1.00 62.59 166 GLY A C 1
ATOM 1282 O O . GLY A 1 166 ? -14.364 8.105 51.161 1.00 62.59 166 GLY A O 1
ATOM 1283 N N . GLN A 1 167 ? -14.864 5.951 50.833 1.00 72.44 167 GLN A N 1
ATOM 1284 C CA . GLN A 1 167 ? -14.141 5.894 49.556 1.00 72.44 167 GLN A CA 1
ATOM 1285 C C . GLN A 1 167 ? -14.947 6.556 48.433 1.00 72.44 167 GLN A C 1
ATOM 1287 O O . GLN A 1 167 ? -16.165 6.402 48.353 1.00 72.44 167 GLN A O 1
ATOM 1292 N N . THR A 1 168 ? -14.259 7.287 47.553 1.00 75.69 168 THR A N 1
ATOM 1293 C CA . THR A 1 168 ? -14.868 7.911 46.371 1.00 75.69 168 THR A CA 1
ATOM 1294 C C . THR A 1 168 ? -14.601 7.051 45.143 1.00 75.69 168 THR A C 1
ATOM 1296 O O . THR A 1 168 ? -13.452 6.790 44.797 1.00 75.69 168 THR A O 1
ATOM 1299 N N . VAL A 1 169 ? -15.669 6.619 44.484 1.00 82.06 169 VAL A N 1
ATOM 1300 C CA . VAL A 1 169 ? -15.640 5.914 43.204 1.00 82.06 169 VAL A CA 1
ATOM 1301 C C . VAL A 1 169 ? -15.743 6.944 42.088 1.00 82.06 169 VAL A C 1
ATOM 1303 O O . VAL A 1 169 ? -16.590 7.833 42.138 1.00 82.06 169 VAL A O 1
ATOM 1306 N N . LEU A 1 170 ? -14.884 6.829 41.080 1.00 83.19 170 LEU A N 1
ATOM 1307 C CA . LEU A 1 170 ? -14.914 7.680 39.894 1.00 83.19 170 LEU A CA 1
ATOM 1308 C C . LEU A 1 170 ? -15.586 6.917 38.754 1.00 83.19 170 LEU A C 1
ATOM 1310 O O . LEU A 1 170 ? -15.171 5.806 38.429 1.00 83.19 170 LEU A O 1
ATOM 1314 N N . ILE A 1 171 ? -16.601 7.519 38.140 1.00 84.62 171 ILE A N 1
ATOM 1315 C CA . ILE A 1 171 ? -17.213 7.010 36.912 1.00 84.62 171 ILE A CA 1
ATOM 1316 C C . ILE A 1 171 ? -16.507 7.695 35.749 1.00 84.62 171 ILE A C 1
ATOM 1318 O O . ILE A 1 171 ? -16.585 8.919 35.606 1.00 84.62 171 ILE A O 1
ATOM 1322 N N . THR A 1 172 ? -15.788 6.914 34.943 1.00 89.12 172 THR A N 1
ATOM 1323 C CA . THR A 1 172 ? -14.984 7.429 33.832 1.00 89.12 172 THR A CA 1
ATOM 1324 C C . THR A 1 172 ? -15.337 6.768 32.506 1.00 89.12 172 THR A C 1
ATOM 1326 O O . THR A 1 172 ? -15.794 5.626 32.459 1.00 89.12 172 THR A O 1
ATOM 1329 N N . PHE A 1 173 ? -15.106 7.492 31.413 1.00 87.62 173 PHE A N 1
ATOM 1330 C CA . PHE A 1 173 ? -15.193 6.963 30.053 1.00 87.62 173 PHE A CA 1
ATOM 1331 C C . PHE A 1 173 ? -14.044 7.502 29.197 1.00 87.62 173 PHE A C 1
ATOM 1333 O O . PHE A 1 173 ? -13.440 8.533 29.498 1.00 87.62 173 PHE A O 1
ATOM 1340 N N . TRP A 1 174 ? -13.708 6.776 28.134 1.00 89.19 174 TRP A N 1
ATOM 1341 C CA . TRP A 1 174 ? -12.601 7.132 27.253 1.00 89.19 174 TRP A CA 1
ATOM 1342 C C . TRP A 1 174 ? -13.048 8.092 26.154 1.00 89.19 174 TRP A C 1
ATOM 1344 O O . TRP A 1 174 ? -14.002 7.809 25.433 1.00 89.19 174 TRP A O 1
ATOM 1354 N N . VAL A 1 175 ? -12.292 9.173 25.967 1.00 88.56 175 VAL A N 1
ATOM 1355 C CA . VAL A 1 175 ? -12.418 10.090 24.830 1.00 88.56 175 VAL A CA 1
ATOM 1356 C C . VAL A 1 175 ? -11.138 10.026 24.004 1.00 88.56 175 VAL A C 1
ATOM 1358 O O . VAL A 1 175 ? -10.032 10.078 24.544 1.00 88.56 175 VAL A O 1
ATOM 1361 N N . ALA A 1 176 ? -11.282 9.861 22.689 1.00 87.31 176 ALA A N 1
ATOM 1362 C CA . ALA A 1 176 ? -10.152 9.859 21.767 1.00 87.31 176 ALA A CA 1
ATOM 1363 C C . ALA A 1 176 ? -9.627 11.287 21.565 1.00 87.31 176 ALA A C 1
ATOM 1365 O O . ALA A 1 176 ? -10.412 12.211 21.356 1.00 87.31 176 ALA A O 1
ATOM 1366 N N . VAL A 1 177 ? -8.305 11.448 21.599 1.00 87.00 177 VAL A N 1
ATOM 1367 C CA . VAL A 1 177 ? -7.646 12.728 21.316 1.00 87.00 177 VAL A CA 1
ATOM 1368 C C . VAL A 1 177 ? -7.189 12.706 19.858 1.00 87.00 177 VAL A C 1
ATOM 1370 O O . VAL A 1 177 ? -6.421 11.808 19.491 1.00 87.00 177 VAL A O 1
ATOM 1373 N N . PRO A 1 178 ? -7.650 13.637 19.003 1.00 85.62 178 PRO A N 1
ATOM 1374 C CA . PRO A 1 178 ? -7.184 13.699 17.626 1.00 85.62 178 PRO A CA 1
ATOM 1375 C C . PRO A 1 178 ? -5.660 13.915 17.559 1.00 85.62 178 PRO A C 1
ATOM 1377 O O . PRO A 1 178 ? -5.070 14.570 18.425 1.00 85.62 178 PRO A O 1
ATOM 1380 N N . PRO A 1 179 ? -4.976 13.344 16.552 1.00 82.69 179 PRO A N 1
ATOM 1381 C CA . PRO A 1 179 ? -3.534 13.496 16.428 1.00 82.69 179 PRO A CA 1
ATOM 1382 C C . PRO A 1 179 ? -3.169 14.968 16.200 1.00 82.69 179 PRO A C 1
ATOM 1384 O O . PRO A 1 179 ? -3.781 15.632 15.367 1.00 82.69 179 PRO A O 1
ATOM 1387 N N . LYS A 1 180 ? -2.113 15.436 16.882 1.00 80.19 180 LYS A N 1
ATOM 1388 C CA . LYS A 1 180 ? -1.598 16.823 16.847 1.00 80.19 180 LYS A CA 1
ATOM 1389 C C . LYS A 1 180 ? -2.478 17.880 17.532 1.00 80.19 180 LYS A C 1
ATOM 1391 O O . LYS A 1 180 ? -2.197 19.060 17.368 1.00 80.19 180 LYS A O 1
ATOM 1396 N N . THR A 1 181 ? -3.501 17.491 18.291 1.00 83.06 181 THR A N 1
ATOM 1397 C CA . THR A 1 181 ? -4.273 18.446 19.098 1.00 83.06 181 THR A CA 1
ATOM 1398 C C . THR A 1 181 ? -3.488 18.858 20.339 1.00 83.06 181 THR A C 1
ATOM 1400 O O . THR A 1 181 ? -3.012 18.003 21.092 1.00 83.06 181 THR A O 1
ATOM 1403 N N . ASP A 1 182 ? -3.376 20.166 20.565 1.00 84.62 182 ASP A N 1
ATOM 1404 C CA . ASP A 1 182 ? -2.772 20.707 21.778 1.00 84.62 182 ASP A CA 1
ATOM 1405 C C . ASP A 1 182 ? -3.670 20.458 22.993 1.00 84.62 182 ASP A C 1
ATOM 1407 O O . ASP A 1 182 ? -4.900 20.528 22.924 1.00 84.62 182 ASP A O 1
ATOM 1411 N N . ALA A 1 183 ? -3.056 20.206 24.150 1.00 83.44 183 ALA A N 1
ATOM 1412 C CA . ALA A 1 183 ? -3.799 19.867 25.361 1.00 83.44 183 ALA A CA 1
ATOM 1413 C C . ALA A 1 183 ? -4.801 20.955 25.775 1.00 83.44 183 ALA A C 1
ATOM 1415 O O . ALA A 1 183 ? -5.908 20.646 26.208 1.00 83.44 183 ALA A O 1
ATOM 1416 N N . SER A 1 184 ? -4.445 22.228 25.589 1.00 82.56 184 SER A N 1
ATOM 1417 C CA . SER A 1 184 ? -5.326 23.361 25.879 1.00 82.56 184 SER A CA 1
ATOM 1418 C C . SER A 1 184 ? -6.565 23.394 24.989 1.00 82.56 184 SER A C 1
ATOM 1420 O O . SER A 1 184 ? -7.655 23.683 25.476 1.00 82.56 184 SER A O 1
ATOM 1422 N N . GLU A 1 185 ? -6.410 23.083 23.702 1.00 86.25 185 GLU A N 1
ATOM 1423 C CA . GLU A 1 185 ? -7.519 23.043 22.748 1.00 86.25 185 GLU A CA 1
ATOM 1424 C C . GLU A 1 185 ? -8.463 21.881 23.079 1.00 86.25 185 GLU A C 1
ATOM 1426 O O . GLU A 1 185 ? -9.680 22.057 23.146 1.00 86.25 185 GLU A O 1
ATOM 1431 N N . PHE A 1 186 ? -7.901 20.712 23.398 1.00 87.25 186 PHE A N 1
ATOM 1432 C CA . PHE A 1 186 ? -8.682 19.550 23.810 1.00 87.25 186 PHE A CA 1
ATOM 1433 C C . PHE A 1 186 ? -9.436 19.782 25.129 1.00 87.25 186 PHE A C 1
ATOM 1435 O O . PHE A 1 186 ? -10.611 19.431 25.241 1.00 87.25 186 PHE A O 1
ATOM 1442 N N . PHE A 1 187 ? -8.807 20.408 26.129 1.00 87.38 187 PHE A N 1
ATOM 1443 C CA . PHE A 1 187 ? -9.496 20.744 27.378 1.00 87.38 187 PHE A CA 1
ATOM 1444 C C . PHE A 1 187 ? -10.587 21.797 27.178 1.00 87.38 187 PHE A C 1
ATOM 1446 O O . PHE A 1 187 ? -11.651 21.667 27.780 1.00 87.38 187 PHE A O 1
ATOM 1453 N N . ALA A 1 188 ? -10.379 22.788 26.306 1.00 86.38 188 ALA A N 1
ATOM 1454 C CA . ALA A 1 188 ? -11.424 23.744 25.948 1.00 86.38 188 ALA A CA 1
ATOM 1455 C C . ALA A 1 188 ? -12.624 23.046 25.283 1.00 86.38 188 ALA A C 1
ATOM 1457 O O . ALA A 1 188 ? -13.770 23.326 25.634 1.00 86.38 188 ALA A O 1
ATOM 1458 N N . PHE A 1 189 ? -12.374 22.083 24.390 1.00 87.81 189 PHE A N 1
ATOM 1459 C CA . PHE A 1 189 ? -13.421 21.243 23.806 1.00 87.81 189 PHE A CA 1
ATOM 1460 C C . PHE A 1 189 ? -14.196 20.456 24.877 1.00 87.81 189 PHE A C 1
ATOM 1462 O O . PHE A 1 189 ? -15.426 20.476 24.886 1.00 87.81 189 PHE A O 1
ATOM 1469 N N . LEU A 1 190 ? -13.502 19.813 25.823 1.00 87.75 190 LEU A N 1
ATOM 1470 C CA . LEU A 1 190 ? -14.155 19.088 26.920 1.00 87.75 190 LEU A CA 1
ATOM 1471 C C . LEU A 1 190 ? -15.021 20.007 27.793 1.00 87.75 190 LEU A C 1
ATOM 1473 O O . LEU A 1 190 ? -16.144 19.636 28.136 1.00 87.75 190 LEU A O 1
ATOM 1477 N N . GLN A 1 191 ? -14.542 21.215 28.099 1.00 87.12 191 GLN A N 1
ATOM 1478 C CA . GLN A 1 191 ? -15.308 22.208 28.855 1.00 87.12 191 GLN A CA 1
ATOM 1479 C C . GLN A 1 191 ? -16.586 22.636 28.128 1.00 87.12 191 GLN A C 1
ATOM 1481 O O . GLN A 1 191 ? -17.627 22.760 28.768 1.00 87.12 191 GLN A O 1
ATOM 1486 N N . GLN A 1 192 ? -16.534 22.830 26.805 1.00 88.62 192 GLN A N 1
ATOM 1487 C CA . GLN A 1 192 ? -17.720 23.168 26.006 1.00 88.62 192 GLN A CA 1
ATOM 1488 C C . GLN A 1 192 ? -18.793 22.075 26.066 1.00 88.62 192 GLN A C 1
ATOM 1490 O O . GLN A 1 192 ? -19.981 22.378 26.014 1.00 88.62 192 GLN A O 1
ATOM 1495 N N . GLN A 1 193 ? -18.382 20.815 26.218 1.00 86.44 193 GLN A N 1
ATOM 1496 C CA . GLN A 1 193 ? -19.282 19.674 26.416 1.00 86.44 193 GLN A CA 1
ATOM 1497 C C . GLN A 1 193 ? -19.707 19.488 27.889 1.00 86.44 193 GLN A C 1
ATOM 1499 O O . GLN A 1 193 ? -20.423 18.543 28.211 1.00 86.44 193 GLN A O 1
ATOM 1504 N N . GLY A 1 194 ? -19.273 20.370 28.797 1.00 85.31 194 GLY A N 1
ATOM 1505 C CA . GLY A 1 194 ? -19.602 20.329 30.225 1.00 85.31 194 GLY A CA 1
ATOM 1506 C C . GLY A 1 194 ? -18.705 19.418 31.071 1.00 85.31 194 GLY A C 1
ATOM 1507 O O . GLY A 1 194 ? -18.940 19.270 32.272 1.00 85.31 194 GLY A O 1
ATOM 1508 N N . TYR A 1 195 ? -17.655 18.826 30.496 1.00 87.50 195 TYR A N 1
ATOM 1509 C CA . TYR A 1 195 ? -16.728 17.964 31.225 1.00 87.50 195 TYR A CA 1
ATOM 1510 C C . TYR A 1 195 ? -15.602 18.779 31.862 1.00 87.50 195 TYR A C 1
ATOM 1512 O O . TYR A 1 195 ? -14.718 19.309 31.193 1.00 87.50 195 TYR A O 1
ATOM 1520 N N . LEU A 1 196 ? -15.616 18.853 33.193 1.00 85.62 196 LEU A N 1
ATOM 1521 C CA . LEU A 1 196 ? -14.682 19.684 33.961 1.00 85.62 196 LEU A CA 1
ATOM 1522 C C . LEU A 1 196 ? -13.482 18.922 34.521 1.00 85.62 196 LEU A C 1
ATOM 1524 O O . LEU A 1 196 ? -12.577 19.545 35.073 1.00 85.62 196 LEU A O 1
ATOM 1528 N N . ARG A 1 197 ? -13.485 17.588 34.471 1.00 86.06 197 ARG A N 1
ATOM 1529 C CA . ARG A 1 197 ? -12.473 16.763 35.138 1.00 86.06 197 ARG A CA 1
ATOM 1530 C C . ARG A 1 197 ? -12.051 15.589 34.283 1.00 86.06 197 ARG A C 1
ATOM 1532 O O . ARG A 1 197 ? -12.865 14.934 33.636 1.00 86.06 197 ARG A O 1
ATOM 1539 N N . VAL A 1 198 ? -10.765 15.307 34.356 1.00 86.62 198 VAL A N 1
ATOM 1540 C CA . VAL A 1 198 ? -10.092 14.301 33.560 1.00 86.62 198 VAL A CA 1
ATOM 1541 C C . VAL A 1 198 ? -9.138 13.534 34.468 1.00 86.62 198 VAL A C 1
ATOM 1543 O O . VAL A 1 198 ? -8.530 14.110 35.365 1.00 86.62 198 VAL A O 1
ATOM 1546 N N . TRP A 1 199 ? -9.030 12.230 34.257 1.00 83.50 199 TRP A N 1
ATOM 1547 C CA . TRP A 1 199 ? -8.055 11.373 34.914 1.00 83.50 199 TRP A CA 1
ATOM 1548 C C . TRP A 1 199 ? -6.822 11.214 34.016 1.00 83.50 199 TRP A C 1
ATOM 1550 O O . TRP A 1 199 ? -6.917 10.646 32.923 1.00 83.50 199 TRP A O 1
ATOM 1560 N N . LEU A 1 200 ? -5.677 11.732 34.466 1.00 80.81 200 LEU A N 1
ATOM 1561 C CA . LEU A 1 200 ? -4.394 11.697 33.755 1.00 80.81 200 LEU A CA 1
ATOM 1562 C C . LEU A 1 200 ? -3.291 11.264 34.719 1.00 80.81 200 LEU A C 1
ATOM 1564 O O . LEU A 1 200 ? -3.191 11.810 35.810 1.00 80.81 200 LEU A O 1
ATOM 1568 N N . ASP A 1 201 ? -2.488 10.274 34.325 1.00 70.94 201 ASP A N 1
ATOM 1569 C CA . ASP A 1 201 ? -1.292 9.817 35.054 1.00 70.94 201 ASP A CA 1
ATOM 1570 C C . ASP A 1 201 ? -1.488 9.530 36.560 1.00 70.94 201 ASP A C 1
ATOM 1572 O O . ASP A 1 201 ? -0.556 9.616 37.352 1.00 70.94 201 ASP A O 1
ATOM 1576 N N . GLY A 1 202 ? -2.702 9.133 36.961 1.00 71.25 202 GLY A N 1
ATOM 1577 C CA . GLY A 1 202 ? -3.037 8.824 38.356 1.00 71.25 202 GLY A CA 1
ATOM 1578 C C . GLY A 1 202 ? -3.628 9.990 39.154 1.00 71.25 202 GLY A C 1
ATOM 1579 O O . GLY A 1 202 ? -3.975 9.800 40.319 1.00 71.25 202 GLY A O 1
ATOM 1580 N N . GLU A 1 203 ? -3.794 11.164 38.541 1.00 78.50 203 GLU A N 1
ATOM 1581 C CA . GLU A 1 203 ? -4.340 12.362 39.176 1.00 78.50 203 GLU A CA 1
ATOM 1582 C C . GLU A 1 203 ? -5.624 12.864 38.497 1.00 78.50 203 GLU A C 1
ATOM 1584 O O . GLU A 1 203 ? -5.846 12.716 37.290 1.00 78.50 203 GLU A O 1
ATOM 1589 N N . VAL A 1 204 ? -6.493 13.492 39.298 1.00 81.81 204 VAL A N 1
ATOM 1590 C CA . VAL A 1 204 ? -7.690 14.184 38.807 1.00 81.81 204 VAL A CA 1
ATOM 1591 C C . VAL A 1 204 ? -7.307 15.607 38.424 1.00 81.81 204 VAL A C 1
ATOM 1593 O O . VAL A 1 204 ? -7.207 16.488 39.277 1.00 81.81 204 VAL A O 1
ATOM 1596 N N . VAL A 1 205 ? -7.152 15.842 37.128 1.00 83.31 205 VAL A N 1
ATOM 1597 C CA . VAL A 1 205 ? -6.859 17.159 36.566 1.00 83.31 205 VAL A CA 1
ATOM 1598 C C . VAL A 1 205 ? -8.171 17.844 36.210 1.00 83.31 205 VAL A C 1
ATOM 1600 O O . VAL A 1 205 ? -9.055 17.252 35.581 1.00 83.31 205 VAL A O 1
ATOM 1603 N N . ARG A 1 206 ? -8.334 19.105 36.617 1.00 82.00 206 ARG A N 1
ATOM 1604 C CA . ARG A 1 206 ? -9.479 19.891 36.163 1.00 82.00 206 ARG A CA 1
ATOM 1605 C C . ARG A 1 206 ? -9.189 20.479 34.787 1.00 82.00 206 ARG A C 1
ATOM 1607 O O . ARG A 1 206 ? -8.097 20.973 34.531 1.00 82.00 206 ARG A O 1
ATOM 1614 N N . ALA A 1 207 ? -10.186 20.458 33.913 1.00 78.81 207 ALA A N 1
ATOM 1615 C CA . ALA A 1 207 ? -10.056 21.002 32.570 1.00 78.81 207 ALA A CA 1
ATOM 1616 C C . ALA A 1 207 ? -9.868 22.532 32.581 1.00 78.81 207 ALA A C 1
ATOM 1618 O O . ALA A 1 207 ? -9.321 23.066 31.623 1.00 78.81 207 ALA A O 1
ATOM 1619 N N . ASP A 1 208 ? -10.316 23.230 33.636 1.00 74.56 208 ASP A N 1
ATOM 1620 C CA . ASP A 1 208 ? -10.231 24.692 33.810 1.00 74.56 208 ASP A CA 1
ATOM 1621 C C . ASP A 1 208 ? -8.865 25.184 34.306 1.00 74.56 208 ASP A C 1
ATOM 1623 O O . ASP A 1 208 ? -8.447 26.295 33.972 1.00 74.56 208 ASP A O 1
ATOM 1627 N N . SER A 1 209 ? -8.135 24.361 35.061 1.00 67.12 209 SER A N 1
ATOM 1628 C CA . SER A 1 209 ? -6.752 24.656 35.412 1.00 67.12 209 SER A CA 1
ATOM 1629 C C . SER A 1 209 ? -5.910 24.601 34.141 1.00 67.12 209 SER A C 1
ATOM 1631 O O . SER A 1 209 ? -5.766 23.534 33.551 1.00 67.12 209 SER A O 1
ATOM 1633 N N . GLN A 1 210 ? -5.386 25.752 33.697 1.00 57.94 210 GLN A N 1
ATOM 1634 C CA . GLN A 1 210 ? -4.528 25.861 32.514 1.00 57.94 210 GLN A CA 1
ATOM 1635 C C . GLN A 1 210 ? -3.276 24.986 32.669 1.00 57.94 210 GLN A C 1
ATOM 1637 O O . GLN A 1 210 ? -2.227 25.436 33.131 1.00 57.94 210 GLN A O 1
ATOM 1642 N N . GLY A 1 211 ? -3.381 23.724 32.267 1.00 55.38 211 GLY A N 1
ATOM 1643 C CA . GLY A 1 211 ? -2.277 22.786 32.197 1.00 55.38 211 GLY A CA 1
ATOM 1644 C C . GLY A 1 211 ? -1.374 23.129 31.021 1.00 55.38 211 GLY A C 1
ATOM 1645 O O . GLY A 1 211 ? -1.456 22.503 29.967 1.00 55.38 211 GLY A O 1
ATOM 1646 N N . LYS A 1 212 ? -0.524 24.148 31.172 1.00 55.19 212 LYS A N 1
ATOM 1647 C CA . LYS A 1 212 ? 0.551 24.408 30.211 1.00 55.19 212 LYS A CA 1
ATOM 1648 C C . LYS A 1 212 ? 1.489 23.192 30.217 1.00 55.19 212 LYS A C 1
ATOM 1650 O O . LYS A 1 212 ? 2.112 22.906 31.232 1.00 55.19 212 LYS A O 1
ATOM 1655 N N . ASN A 1 213 ? 1.585 22.507 29.075 1.00 59.66 213 ASN A N 1
ATOM 1656 C CA . ASN A 1 213 ? 2.489 21.382 28.778 1.00 59.66 213 ASN A CA 1
ATOM 1657 C C . ASN A 1 213 ? 2.151 19.995 29.366 1.00 59.66 213 ASN A C 1
ATOM 1659 O O . ASN A 1 213 ? 3.069 19.229 29.658 1.00 59.66 213 ASN A O 1
ATOM 1663 N N . LEU A 1 214 ? 0.874 19.605 29.466 1.00 68.62 214 LEU A N 1
ATOM 1664 C CA . LEU A 1 214 ? 0.554 18.177 29.628 1.00 68.62 214 LEU A CA 1
ATOM 1665 C C . LEU A 1 214 ? 0.607 17.451 28.280 1.00 68.62 214 LEU A C 1
ATOM 1667 O O . LEU A 1 214 ? -0.004 17.879 27.302 1.00 68.62 214 LEU A O 1
ATOM 1671 N N . ARG A 1 215 ? 1.330 16.329 28.227 1.00 69.75 215 ARG A N 1
ATOM 1672 C CA . ARG A 1 215 ? 1.332 15.444 27.059 1.00 69.75 215 ARG A CA 1
ATOM 1673 C C . ARG A 1 215 ? 0.105 14.546 27.121 1.00 69.75 215 ARG A C 1
ATOM 1675 O O . ARG A 1 215 ? 0.034 13.658 27.961 1.00 69.75 215 ARG A O 1
ATOM 1682 N N . LEU A 1 216 ? -0.845 14.764 26.219 1.00 74.38 216 LEU A N 1
ATOM 1683 C CA . LEU A 1 216 ? -1.990 13.872 26.082 1.00 74.38 216 LEU A CA 1
ATOM 1684 C C . LEU A 1 216 ? -1.587 12.621 25.292 1.00 74.38 216 LEU A C 1
ATOM 1686 O O . LEU A 1 216 ? -0.947 12.708 24.243 1.00 74.38 216 LEU A O 1
ATOM 1690 N N . GLY A 1 217 ? -1.973 11.448 25.794 1.00 76.38 217 GLY A N 1
ATOM 1691 C CA . GLY A 1 217 ? -1.955 10.219 25.005 1.00 76.38 217 GLY A CA 1
ATOM 1692 C C . GLY A 1 217 ? -3.042 10.237 23.923 1.00 76.38 217 GLY A C 1
ATOM 1693 O O . GLY A 1 217 ? -3.875 11.136 23.869 1.00 76.38 217 GLY A O 1
ATOM 1694 N N . GLY A 1 218 ? -3.101 9.201 23.081 1.00 79.50 218 GLY A N 1
ATOM 1695 C CA . GLY A 1 218 ? -4.141 9.101 22.041 1.00 79.50 218 GLY A CA 1
ATOM 1696 C C . GLY A 1 218 ? -5.574 8.945 22.579 1.00 79.50 218 GLY A C 1
ATOM 1697 O O . GLY A 1 218 ? -6.535 9.002 21.813 1.00 79.50 218 GLY A O 1
ATOM 1698 N N . ARG A 1 219 ? -5.735 8.709 23.887 1.00 86.00 219 ARG A N 1
ATOM 1699 C CA . ARG A 1 219 ? -7.023 8.600 24.582 1.00 86.00 219 ARG A CA 1
ATOM 1700 C C . ARG A 1 219 ? -6.878 9.137 25.995 1.00 86.00 219 ARG A C 1
ATOM 1702 O O . ARG A 1 219 ? -5.835 8.952 26.619 1.00 86.00 219 ARG A O 1
ATOM 1709 N N . VAL A 1 220 ? -7.941 9.740 26.499 1.00 86.25 220 VAL A N 1
ATOM 1710 C CA . VAL A 1 220 ? -7.986 10.394 27.803 1.00 86.25 220 VAL A CA 1
ATOM 1711 C C . VAL A 1 220 ? -9.237 9.929 28.553 1.00 86.25 220 VAL A C 1
ATOM 1713 O O . VAL A 1 220 ? -10.297 9.782 27.944 1.00 86.25 220 VAL A O 1
ATOM 1716 N N . GLN A 1 221 ? -9.120 9.654 29.855 1.00 87.06 221 GLN A N 1
ATOM 1717 C CA . GLN A 1 221 ? -10.265 9.274 30.687 1.00 87.06 221 GLN A CA 1
ATOM 1718 C C . GLN A 1 221 ? -10.958 10.521 31.227 1.00 87.06 221 GLN A C 1
ATOM 1720 O O . GLN A 1 221 ? -10.389 11.256 32.028 1.00 87.06 221 GLN A O 1
ATOM 1725 N N . VAL A 1 222 ? -12.200 10.749 30.826 1.00 89.31 222 VAL A N 1
ATOM 1726 C CA . VAL A 1 222 ? -13.023 11.847 31.339 1.00 89.31 222 VAL A CA 1
ATOM 1727 C C . VAL A 1 222 ? -13.835 11.349 32.526 1.00 89.31 222 VAL A C 1
ATOM 1729 O O . VAL A 1 222 ? -14.370 10.242 32.489 1.00 89.31 222 VAL A O 1
ATOM 1732 N N . ILE A 1 223 ? -13.917 12.156 33.586 1.00 86.94 223 ILE A N 1
ATOM 1733 C CA . ILE A 1 223 ? -14.701 11.832 34.780 1.00 86.94 223 ILE A CA 1
ATOM 1734 C C . ILE A 1 223 ? -16.110 12.381 34.588 1.00 86.94 223 ILE A C 1
ATOM 1736 O O . ILE A 1 223 ? -16.306 13.597 34.561 1.00 86.94 223 ILE A O 1
ATOM 1740 N N . GLN A 1 224 ? -17.082 11.480 34.477 1.00 84.75 224 GLN A N 1
ATOM 1741 C CA . GLN A 1 224 ? -18.495 11.827 34.374 1.00 84.75 224 GLN A CA 1
ATOM 1742 C C . GLN A 1 224 ? -19.088 12.136 35.748 1.00 84.75 224 GLN A C 1
ATOM 1744 O O . GLN A 1 224 ? -19.775 13.140 35.905 1.00 84.75 224 GLN A O 1
ATOM 1749 N N . ASP A 1 225 ? -18.804 11.291 36.743 1.00 80.31 225 ASP A N 1
ATOM 1750 C CA . ASP A 1 225 ? -19.380 11.419 38.080 1.00 80.31 225 ASP A CA 1
ATOM 1751 C C . ASP A 1 225 ? -18.443 10.868 39.169 1.00 80.31 225 ASP A C 1
ATOM 1753 O O . ASP A 1 225 ? -17.472 10.156 38.888 1.00 80.31 225 ASP A O 1
ATOM 1757 N N . ARG A 1 226 ? -18.701 11.240 40.425 1.00 82.44 226 ARG A N 1
ATOM 1758 C CA . ARG A 1 226 ? -17.944 10.814 41.603 1.00 82.44 226 ARG A CA 1
ATOM 1759 C C . ARG A 1 226 ? -18.909 10.434 42.713 1.00 82.44 226 ARG A C 1
ATOM 1761 O O . ARG A 1 226 ? -19.558 11.297 43.295 1.00 82.44 226 ARG A O 1
ATOM 1768 N N . LEU A 1 227 ? -18.942 9.154 43.048 1.00 79.62 227 LEU A N 1
ATOM 1769 C CA . LEU A 1 227 ? -19.830 8.620 44.069 1.00 79.62 227 LEU A CA 1
ATOM 1770 C C . LEU A 1 227 ? -19.050 8.360 45.352 1.00 79.62 227 LEU A C 1
ATOM 1772 O O . LEU A 1 227 ? -18.128 7.546 45.373 1.00 79.62 227 LEU A O 1
ATOM 1776 N N . THR A 1 228 ? -19.423 9.028 46.438 1.00 79.12 228 THR A N 1
ATOM 1777 C CA . THR A 1 228 ? -18.908 8.692 47.768 1.00 79.12 228 THR A CA 1
ATOM 1778 C C . THR A 1 228 ? -19.725 7.539 48.338 1.00 79.12 228 THR A C 1
ATOM 1780 O O . THR A 1 228 ? -20.954 7.604 48.405 1.00 79.12 228 THR A O 1
ATOM 1783 N N . ILE A 1 229 ? -19.045 6.469 48.748 1.00 75.69 229 ILE A N 1
ATOM 1784 C CA . ILE A 1 229 ? -19.687 5.301 49.350 1.00 75.69 229 ILE A CA 1
ATOM 1785 C C . ILE A 1 229 ? -20.131 5.673 50.773 1.00 75.69 229 ILE A C 1
ATOM 1787 O O . ILE A 1 229 ? -19.328 5.660 51.711 1.00 75.69 229 ILE A O 1
ATOM 1791 N N . SER A 1 230 ? -21.414 6.010 50.924 1.00 70.25 230 SER A N 1
ATOM 1792 C CA . SER A 1 230 ? -22.118 6.168 52.204 1.00 70.25 230 SER A CA 1
ATOM 1793 C C . SER A 1 230 ? -23.098 5.002 52.417 1.00 70.25 230 SER A C 1
ATOM 1795 O O . SER A 1 230 ? -23.294 4.181 51.517 1.00 70.25 230 SER A O 1
ATOM 1797 N N . GLN A 1 231 ? -23.707 4.890 53.604 1.00 61.81 231 GLN A N 1
ATOM 1798 C CA . GLN A 1 231 ? -24.714 3.848 53.857 1.00 61.81 231 GLN A CA 1
ATOM 1799 C C . GLN A 1 231 ? -25.973 3.998 52.986 1.00 61.81 231 GLN A C 1
ATOM 1801 O O . GLN A 1 231 ? -26.596 2.990 52.678 1.00 61.81 231 GLN A O 1
ATOM 1806 N N . GLU A 1 232 ? -26.294 5.213 52.537 1.00 61.34 232 GLU A N 1
ATOM 1807 C CA . GLU A 1 232 ? -27.428 5.503 51.645 1.00 61.34 232 GLU A CA 1
ATOM 1808 C C . GLU A 1 232 ? -27.117 5.187 50.173 1.00 61.34 232 GLU A C 1
ATOM 1810 O O . GLU A 1 232 ? -27.995 4.760 49.431 1.00 61.34 232 GLU A O 1
ATOM 1815 N N . THR A 1 233 ? -25.859 5.358 49.745 1.00 57.38 233 THR A N 1
ATOM 1816 C CA . THR A 1 233 ? -25.409 5.050 48.373 1.00 57.38 233 THR A CA 1
ATOM 1817 C C . THR A 1 233 ? -25.102 3.562 48.176 1.00 57.38 233 THR A C 1
ATOM 1819 O O . THR A 1 233 ? -24.859 3.113 47.053 1.00 57.38 233 THR A O 1
ATOM 1822 N N . ARG A 1 234 ? -25.071 2.766 49.255 1.00 59.78 234 ARG A N 1
ATOM 1823 C CA . ARG A 1 234 ? -25.004 1.306 49.135 1.00 59.78 234 ARG A CA 1
ATOM 1824 C C . ARG A 1 234 ? -26.343 0.826 48.569 1.00 59.78 234 ARG A C 1
ATOM 1826 O O . ARG A 1 234 ? -27.378 1.236 49.088 1.00 59.78 234 ARG A O 1
ATOM 1833 N N . PRO A 1 235 ? -26.356 -0.038 47.536 1.00 54.25 235 PRO A N 1
ATOM 1834 C CA . PRO A 1 235 ? -27.607 -0.611 47.067 1.00 54.25 235 PRO A CA 1
ATOM 1835 C C . PRO A 1 235 ? -28.302 -1.257 48.266 1.00 54.25 235 PRO A C 1
ATOM 1837 O O . PRO A 1 235 ? -27.694 -2.085 48.953 1.00 54.25 235 PRO A O 1
ATOM 1840 N N . ASN A 1 236 ? -29.546 -0.840 48.540 1.00 48.94 236 ASN A N 1
ATOM 1841 C CA . ASN A 1 236 ? -30.404 -1.534 49.494 1.00 48.94 236 ASN A CA 1
ATOM 1842 C C . ASN A 1 236 ? -30.315 -3.016 49.142 1.00 48.94 236 ASN A C 1
ATOM 1844 O O . ASN A 1 236 ? -30.504 -3.371 47.982 1.00 48.94 236 ASN A O 1
ATOM 1848 N N . ARG A 1 237 ? -29.953 -3.866 50.102 1.00 44.16 237 ARG A N 1
ATOM 1849 C CA . ARG A 1 237 ? -30.077 -5.313 49.933 1.00 44.16 237 ARG A CA 1
ATOM 1850 C C . ARG A 1 237 ? -31.564 -5.634 50.128 1.00 44.16 237 ARG A C 1
ATOM 1852 O O . ARG A 1 237 ? -31.978 -5.664 51.286 1.00 44.16 237 ARG A O 1
ATOM 1859 N N . PRO A 1 238 ? -32.396 -5.836 49.086 1.00 41.03 238 PRO A N 1
ATOM 1860 C CA . PRO A 1 238 ? -33.613 -6.596 49.296 1.00 41.03 238 PRO A CA 1
ATOM 1861 C C . PRO A 1 238 ? -33.159 -8.024 49.608 1.00 41.03 238 PRO A C 1
ATOM 1863 O O . PRO A 1 238 ? -32.549 -8.687 48.767 1.00 41.03 238 PRO A O 1
ATOM 1866 N N . CYS A 1 239 ? -33.347 -8.442 50.857 1.00 37.59 239 CYS A N 1
ATOM 1867 C CA . CYS A 1 239 ? -33.367 -9.861 51.190 1.00 37.59 239 CYS A CA 1
ATOM 1868 C C . CYS A 1 239 ? -34.591 -10.507 50.539 1.00 37.59 239 CYS A C 1
ATOM 1870 O O . CYS A 1 239 ? -35.661 -9.856 50.554 1.00 37.59 239 CYS A O 1
#

Foldseek 3Di:
DPDDDDDDDPPDDDDDDDDPPPCSCCVVPVAQQLVLQQVVLVVDDPVVNVVDDHRDHHPDPDDPPRHRHDDDDPDPPCPDPPDDPCVVVVVVVVVVVVCVVPPFDADPQPRHTDDDDDPVNVVVVVCVVPVVVLDDDDDPDDDDDDDDGDDDDPPPPDPPPPPQAFDKDFDKDKDFDPPPDDLLNVLVVCVVVVQQWWDDPNDIDGSPPPPDDDDDDRMTITTPDMDGDDPVPPPPRPD

Radius of gyration: 34.46 Å; Cα contacts (8 Å, |Δi|>4): 189; chains: 1; bounding box: 62×53×92 Å

Solvent-accessible surface area (backbone atoms only — not comparable to full-atom values): 15965 Å² total; per-residue (Å²): 132,89,83,79,89,83,89,78,74,80,98,57,94,80,83,85,83,77,64,90,89,70,45,59,64,51,48,51,48,57,36,50,35,32,46,13,35,38,58,48,55,67,72,51,54,80,70,60,47,73,80,46,89,82,59,71,85,45,99,67,95,81,85,79,93,70,58,76,46,82,89,87,72,98,64,87,80,74,87,46,96,84,63,42,73,44,63,77,66,47,50,46,61,56,47,53,57,49,46,73,73,71,57,82,50,57,40,90,74,77,67,47,75,65,68,95,78,49,76,64,59,52,49,53,51,52,49,58,68,58,59,72,74,70,76,76,90,83,74,98,67,93,73,91,78,89,76,85,73,74,84,84,89,75,79,82,76,62,84,68,73,98,79,56,77,73,44,72,48,75,43,67,48,80,42,78,44,67,89,91,65,52,51,63,60,54,28,52,52,36,44,77,75,69,38,52,35,30,52,54,100,94,41,83,44,48,43,81,58,82,60,83,84,56,85,74,59,67,53,44,36,36,44,80,46,74,48,62,37,44,84,83,68,42,79,79,75,83,128

pLDDT: mean 78.39, std 19.71, range [26.89, 97.06]

Mean predicted aligned error: 15.17 Å

Sequence (239 aa):
LKGFDLDLPLGKLTVITGPSGSGKSSLAFDTIYAEGQRRYVETFSPYTRQFLDRMDKPRVDEIRGIPPAIAIEQSNLVKSSRSTVGTMTEINDYLKLLVARVAHAFCPNCGREIRPETAQSIADEIITRFSSHACHPGRMRGTSLLTKPATDAREVLRSAPDDKQGQTVLITFWVAVPPKTDASEFFAFLQQQGYLRVWLDGEVVRADSQGKNLRLGGRVQVIQDRLTISQETRPNRPC

Secondary structure (DSSP, 8-state):
---------TTS------STTSSHHIIIIIIIIHHHHHHHHTTS-TTGGGSSPPPPPPS-S---SPPP-----------STT--HHHHTSHHHHHHHHHHHHPPPB-TTT-PBP----HHHHHHHHHHHHHTTS--SS---------PPPPSS-SS-----S--TTPEEEEEEEEEPPTT--HHHHHHHHHHTT--EEEETTEEEESSS--TT----SEEEEEEEEEE--TTTSPP---